Protein AF-A0A6A4IZ83-F1 (afdb_monomer_lite)

Secondary structure (DSSP, 8-state):
-BS-EEEEEESSPEEEEEESS-EEEEEESS-EEEEEESS-EEEEEESS-EEEEEESS-EEEEEESS-EEEEEESS-EEEEEESS-EEEEEESS-EEEEEESS-EEEEEESS-EEEEEESS-EEEEEESS-EEEEEESS-EEEEEESS-EEEEEESS-EEEEEESS----TTTTTTHHHHHHHHHHHHHHHHHHHHHHHHHTT---

Foldseek 3Di:
DDAEEEEDEDADEAEEDEYEEEYEYDEYANEYEEYEYEYEYEEDEYECEYEEYAYEEEYEYDEYECEYEEYEYEYEYEAAEYENEYEEYEYEYEYEHAEYECEYEEYEYEEEYEAHEYENEYEEYAYEYEYEAHEYANEYEEYEYEEEYEHHDYNNYYNYYHYNYDYPYDHPPDPVCVVVVVVVVVCVVVVVVVVVVVVVVPDDD

pLDDT: mean 75.93, std 15.92, range [39.28, 95.0]

Sequence (205 aa):
MVASADGVGATSGINNIRMVASADGVGATSGINNIRMVASADGVGATSGINNIRMVASADGVGATSGINNIRMVASADGVGATSGINNIRMVASADGVGATSGINNIRMVASADGVGATSGINNIRMVASADGVGATSGINNIRMVASADGVGATSGINNIRMVASADGHSAICAILLFISLSTASLLFTLPMLQVALVALHLPE

Radius of gyration: 23.21 Å; chains: 1; bounding box: 95×31×43 Å

Organism: Apolygus lucorum (NCBI:txid248454)

Structure (mmCIF, N/CA/C/O backbone):
data_AF-A0A6A4IZ83-F1
#
_entry.id   AF-A0A6A4IZ83-F1
#
loop_
_atom_site.group_PDB
_atom_site.id
_atom_site.type_symbol
_atom_site.label_atom_id
_atom_site.label_alt_id
_atom_site.label_comp_id
_atom_site.label_asym_id
_atom_site.label_entity_id
_atom_site.label_seq_id
_atom_site.pdbx_PDB_ins_code
_atom_site.Cartn_x
_atom_site.Cartn_y
_atom_site.Cartn_z
_atom_site.occupancy
_atom_site.B_iso_or_equiv
_atom_site.auth_seq_id
_atom_site.auth_comp_id
_atom_site.auth_asym_id
_atom_site.auth_atom_id
_atom_site.pdbx_PDB_model_num
ATOM 1 N N . MET A 1 1 ? -23.088 -15.181 7.672 1.00 47.94 1 MET A N 1
ATOM 2 C CA . MET A 1 1 ? -22.828 -14.875 6.252 1.00 47.94 1 MET A CA 1
ATOM 3 C C . MET A 1 1 ? -23.803 -13.768 5.917 1.00 47.94 1 MET A C 1
ATOM 5 O O . MET A 1 1 ? -24.994 -14.031 5.990 1.00 47.94 1 MET A O 1
ATOM 9 N N . VAL A 1 2 ? -23.333 -12.532 5.758 1.00 54.12 2 VAL A N 1
ATOM 10 C CA . VAL A 1 2 ? -24.224 -11.378 5.555 1.00 54.12 2 VAL A CA 1
ATOM 11 C C . VAL A 1 2 ? -24.356 -11.126 4.051 1.00 54.12 2 VAL A C 1
ATOM 13 O O . VAL A 1 2 ? -23.358 -11.201 3.329 1.00 54.12 2 VAL A O 1
ATOM 16 N N . ALA A 1 3 ? -25.597 -10.941 3.598 1.00 47.56 3 ALA A N 1
ATOM 17 C CA . ALA A 1 3 ? -25.984 -10.824 2.191 1.00 47.56 3 ALA A CA 1
ATOM 18 C C . ALA A 1 3 ? -25.894 -9.392 1.640 1.00 47.56 3 ALA A C 1
ATOM 20 O O . ALA A 1 3 ? -26.108 -9.213 0.453 1.00 47.56 3 ALA A O 1
ATOM 21 N N . SER A 1 4 ? -25.618 -8.409 2.498 1.00 55.78 4 SER A N 1
ATOM 22 C CA . SER A 1 4 ? -25.218 -7.020 2.231 1.00 55.78 4 SER A CA 1
ATOM 23 C C . SER A 1 4 ? -25.194 -6.321 3.599 1.00 55.78 4 SER A C 1
ATOM 25 O O . SER A 1 4 ? -26.019 -6.659 4.457 1.00 55.78 4 SER A O 1
ATOM 27 N N . ALA A 1 5 ? -24.213 -5.459 3.859 1.00 63.22 5 ALA A N 1
ATOM 28 C CA . ALA A 1 5 ? -24.127 -4.716 5.114 1.00 63.22 5 ALA A CA 1
ATOM 29 C C . ALA A 1 5 ? -23.744 -3.262 4.846 1.00 63.22 5 ALA A C 1
ATOM 31 O O . ALA A 1 5 ? -22.648 -3.003 4.350 1.00 63.22 5 ALA A O 1
ATOM 32 N N . ASP A 1 6 ? -24.614 -2.347 5.262 1.00 67.75 6 ASP A N 1
ATOM 33 C CA . ASP A 1 6 ? -24.320 -0.919 5.320 1.00 67.75 6 ASP A CA 1
ATOM 34 C C . ASP A 1 6 ? -23.701 -0.642 6.695 1.00 67.75 6 ASP A C 1
ATOM 36 O O . ASP A 1 6 ? -24.401 -0.538 7.705 1.00 67.75 6 ASP A O 1
ATOM 40 N N . GLY A 1 7 ? -22.373 -0.602 6.757 1.00 68.81 7 GLY A N 1
ATOM 41 C CA . GLY A 1 7 ? -21.624 -0.276 7.967 1.00 68.81 7 GLY A CA 1
ATOM 42 C C . GLY A 1 7 ? -21.446 -1.439 8.948 1.00 68.81 7 GLY A C 1
ATOM 43 O O . GLY A 1 7 ? -22.282 -1.703 9.813 1.00 68.81 7 GLY A O 1
ATOM 44 N N . VAL A 1 8 ? -20.275 -2.079 8.914 1.00 75.50 8 VAL A N 1
ATOM 45 C CA . VAL A 1 8 ? -19.797 -2.976 9.980 1.00 75.50 8 VAL A CA 1
ATOM 46 C C . VAL A 1 8 ? -18.728 -2.249 10.790 1.00 75.50 8 VAL A C 1
ATOM 48 O O . VAL A 1 8 ? -17.562 -2.215 10.405 1.00 75.50 8 VAL A O 1
ATOM 51 N N . GLY A 1 9 ? -19.127 -1.664 11.921 1.00 78.81 9 GLY A N 1
ATOM 52 C CA . GLY A 1 9 ? -18.239 -0.935 12.829 1.00 78.81 9 GLY A CA 1
ATOM 53 C C . GLY A 1 9 ? -18.052 -1.638 14.173 1.00 78.81 9 GLY A C 1
ATOM 54 O O . GLY A 1 9 ? -19.026 -2.095 14.772 1.00 78.81 9 GLY A O 1
ATOM 55 N N . ALA A 1 10 ? -16.822 -1.687 14.687 1.00 80.25 10 ALA A N 1
ATOM 56 C CA . ALA A 1 10 ? -16.557 -2.095 16.068 1.00 80.25 10 ALA A CA 1
ATOM 57 C C . ALA A 1 10 ? -15.487 -1.222 16.736 1.00 80.25 10 ALA A C 1
ATOM 59 O O . ALA A 1 10 ? -14.435 -0.926 16.172 1.00 80.25 10 ALA A O 1
ATOM 60 N N . THR A 1 11 ? -15.723 -0.840 17.988 1.00 77.38 11 THR A N 1
ATOM 61 C CA . THR A 1 11 ? -14.701 -0.204 18.833 1.00 77.38 11 THR A CA 1
ATOM 62 C C . THR A 1 11 ? -13.677 -1.220 19.342 1.00 77.38 11 THR A C 1
ATOM 64 O O . THR A 1 11 ? -12.490 -0.910 19.449 1.00 77.38 11 THR A O 1
ATOM 67 N N . SER A 1 12 ? -14.103 -2.456 19.608 1.00 80.25 12 SER A N 1
ATOM 68 C CA . SER A 1 12 ? -13.220 -3.582 19.920 1.00 80.25 12 SER A CA 1
ATOM 69 C C . SER A 1 12 ? -12.714 -4.282 18.651 1.00 80.25 12 SER A C 1
ATOM 71 O O . SER A 1 12 ? -13.188 -4.032 17.543 1.00 80.25 12 SER A O 1
ATOM 73 N N . GLY A 1 13 ? -11.699 -5.138 18.799 1.00 80.38 13 GLY A N 1
ATOM 74 C CA . GLY A 1 13 ? -11.097 -5.840 17.666 1.00 80.38 13 GLY A CA 1
ATOM 75 C C . GLY A 1 13 ? -12.074 -6.810 16.999 1.00 80.38 13 GLY A C 1
ATOM 76 O O . GLY A 1 13 ? -12.779 -7.564 17.677 1.00 80.38 13 GLY A O 1
ATOM 77 N N . ILE A 1 14 ? -12.085 -6.837 15.665 1.00 85.25 14 ILE A N 1
ATOM 78 C CA . ILE A 1 14 ? -12.919 -7.774 14.907 1.00 85.25 14 ILE A CA 1
ATOM 79 C C . ILE A 1 14 ? -12.091 -8.996 14.523 1.00 85.25 14 ILE A C 1
ATOM 81 O O . ILE A 1 14 ? -11.109 -8.910 13.784 1.00 85.25 14 ILE A O 1
ATOM 85 N N . ASN A 1 15 ? -12.511 -10.171 14.993 1.00 85.81 15 ASN A N 1
ATOM 86 C CA . ASN A 1 15 ? -11.770 -11.399 14.720 1.00 85.81 15 ASN A CA 1
ATOM 87 C C . ASN A 1 15 ? -11.931 -11.869 13.265 1.00 85.81 15 ASN A C 1
ATOM 89 O O . ASN A 1 15 ? -10.947 -12.182 12.595 1.00 85.81 15 ASN A O 1
ATOM 93 N N . ASN A 1 16 ? -13.168 -11.935 12.767 1.00 85.50 16 ASN A N 1
ATOM 94 C CA . ASN A 1 16 ? -13.451 -12.396 11.410 1.00 85.50 16 ASN A CA 1
ATOM 95 C C . ASN A 1 16 ? -14.660 -11.677 10.816 1.00 85.50 16 ASN A C 1
ATOM 97 O O . ASN A 1 16 ? -15.745 -11.715 11.391 1.00 85.50 16 ASN A O 1
ATOM 101 N N . ILE A 1 17 ? -14.489 -11.147 9.610 1.00 83.62 17 ILE A N 1
ATOM 102 C CA . ILE A 1 17 ? -15.566 -10.639 8.762 1.00 83.62 17 ILE A CA 1
ATOM 103 C C . ILE A 1 17 ? -15.632 -11.519 7.521 1.00 83.62 17 ILE A C 1
ATOM 105 O O . ILE A 1 17 ? -14.623 -11.755 6.850 1.00 83.62 17 ILE A O 1
ATOM 109 N N . ARG A 1 18 ? -16.823 -12.049 7.234 1.00 84.38 18 ARG A N 1
ATOM 110 C CA . ARG A 1 18 ? -17.096 -12.829 6.023 1.00 84.38 18 ARG A CA 1
ATOM 111 C C . ARG A 1 18 ? -18.363 -12.317 5.363 1.00 84.38 18 ARG A C 1
ATOM 113 O O . ARG A 1 18 ? -19.457 -12.531 5.893 1.00 84.38 18 ARG A O 1
ATOM 120 N N . MET A 1 19 ? -18.198 -11.701 4.201 1.00 77.75 19 MET A N 1
ATOM 121 C CA . MET A 1 19 ? -19.294 -11.168 3.396 1.00 77.75 19 MET A CA 1
ATOM 122 C C . MET A 1 19 ? -19.214 -11.711 1.976 1.00 77.75 19 MET A C 1
ATOM 124 O O . MET A 1 19 ? -18.130 -11.976 1.449 1.00 77.75 19 MET A O 1
ATOM 128 N N . VAL A 1 20 ? -20.384 -11.959 1.399 1.00 74.31 20 VAL A N 1
ATOM 129 C CA . VAL A 1 20 ? -20.513 -12.570 0.066 1.00 74.31 20 VAL A CA 1
ATOM 130 C C . VAL A 1 20 ? -21.093 -11.580 -0.943 1.00 74.31 20 VAL A C 1
ATOM 132 O O . VAL A 1 20 ? -20.911 -11.770 -2.137 1.00 74.31 20 VAL A O 1
ATOM 135 N N . ALA A 1 21 ? -21.716 -10.507 -0.460 1.00 75.00 21 ALA A N 1
ATOM 136 C CA . ALA A 1 21 ? -22.229 -9.392 -1.243 1.00 75.00 21 ALA A CA 1
ATOM 137 C C . ALA A 1 21 ? -21.524 -8.082 -0.859 1.00 75.00 21 ALA A C 1
ATOM 139 O O . ALA A 1 21 ? -20.567 -8.128 -0.078 1.00 75.00 21 ALA A O 1
ATOM 140 N N . SER A 1 22 ? -21.973 -6.968 -1.445 1.00 76.25 22 SER A N 1
ATOM 141 C CA . SER A 1 22 ? -21.381 -5.647 -1.245 1.00 76.25 22 SER A CA 1
ATOM 142 C C . SER A 1 22 ? -21.420 -5.217 0.218 1.00 76.25 22 SER A C 1
ATOM 144 O O . SER A 1 22 ? -22.329 -5.590 0.974 1.00 76.25 22 SER A O 1
ATOM 146 N N . ALA A 1 23 ? -20.409 -4.450 0.609 1.00 77.94 23 ALA A N 1
ATOM 147 C CA . ALA A 1 23 ? -20.359 -3.814 1.908 1.00 77.94 23 ALA A CA 1
ATOM 148 C C . ALA A 1 23 ? -19.847 -2.388 1.790 1.00 77.94 23 ALA A C 1
ATOM 150 O O . ALA A 1 23 ? -18.755 -2.166 1.260 1.00 77.94 23 ALA A O 1
ATOM 151 N N . ASP A 1 24 ? -20.608 -1.481 2.386 1.00 81.81 24 ASP A N 1
ATOM 152 C CA . ASP A 1 24 ? -20.293 -0.063 2.424 1.00 81.81 24 ASP A CA 1
ATOM 153 C C . ASP A 1 24 ? -19.831 0.251 3.847 1.00 81.81 24 ASP A C 1
ATOM 155 O O . ASP A 1 24 ? -20.622 0.368 4.785 1.00 81.81 24 ASP A O 1
ATOM 159 N N . GLY A 1 25 ? -18.519 0.313 4.034 1.00 77.62 25 GLY A N 1
ATOM 160 C CA . GLY A 1 25 ? -17.874 0.643 5.296 1.00 77.62 25 GLY A CA 1
ATOM 161 C C . GLY A 1 25 ? -17.676 -0.555 6.223 1.00 77.62 25 GLY A C 1
ATOM 162 O O . GLY A 1 25 ? -18.594 -1.049 6.878 1.00 77.62 25 GLY A O 1
ATOM 163 N N . VAL A 1 26 ? -16.422 -0.971 6.381 1.00 83.19 26 VAL A N 1
ATOM 164 C CA . VAL A 1 26 ? -15.975 -1.922 7.403 1.00 83.19 26 VAL A CA 1
ATOM 165 C C . VAL A 1 26 ? -14.879 -1.271 8.235 1.00 83.19 26 VAL A C 1
ATOM 167 O O . VAL A 1 26 ? -13.783 -1.034 7.735 1.00 83.19 26 VAL A O 1
ATOM 170 N N . GLY A 1 27 ? -15.150 -1.002 9.511 1.00 82.44 27 GLY A N 1
ATOM 171 C CA . GLY A 1 27 ? -14.266 -0.228 10.380 1.00 82.44 27 GLY A CA 1
ATOM 172 C C . GLY A 1 27 ? -14.012 -0.881 11.735 1.00 82.44 27 GLY A C 1
ATOM 173 O O . GLY A 1 27 ? -14.950 -1.335 12.391 1.00 82.44 27 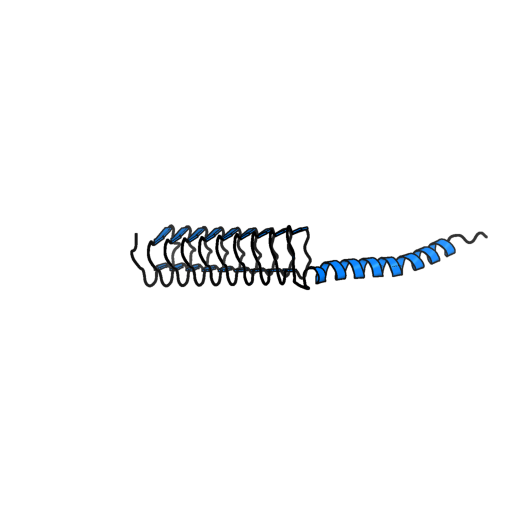GLY A O 1
ATOM 174 N N . ALA A 1 28 ? -12.762 -0.871 12.210 1.00 85.19 28 ALA A N 1
ATOM 175 C CA . ALA A 1 28 ? -12.474 -1.180 13.613 1.00 85.19 28 ALA A CA 1
ATOM 176 C C . ALA A 1 28 ? -11.382 -0.308 14.239 1.00 85.19 28 ALA A C 1
ATOM 178 O O . ALA A 1 28 ? -10.331 -0.074 13.642 1.00 85.19 28 ALA A O 1
ATOM 179 N N . THR A 1 29 ? -11.569 0.096 15.496 1.00 86.62 29 THR A N 1
ATOM 180 C CA . THR A 1 29 ? -10.525 0.828 16.235 1.00 86.62 29 THR A CA 1
ATOM 181 C C . THR A 1 29 ? -9.403 -0.115 16.684 1.00 86.62 29 THR A C 1
ATOM 183 O O . THR A 1 29 ? -8.249 0.087 16.315 1.00 86.62 29 THR A O 1
ATOM 186 N N . SER A 1 30 ? -9.725 -1.197 17.405 1.00 84.81 30 SER A N 1
ATOM 187 C CA . SER A 1 30 ? -8.740 -2.160 17.949 1.00 84.81 30 SER A CA 1
ATOM 188 C C . SER A 1 30 ? -8.191 -3.184 16.936 1.00 84.81 30 SER A C 1
ATOM 190 O O . SER A 1 30 ? -7.581 -4.180 17.317 1.00 84.81 30 SER A O 1
ATOM 192 N N . GLY A 1 31 ? -8.370 -2.933 15.638 1.00 85.56 31 GLY A N 1
ATOM 193 C CA . GLY A 1 31 ? -7.812 -3.755 14.565 1.00 85.56 31 GLY A CA 1
ATOM 194 C C . GLY A 1 31 ? -8.737 -4.866 14.069 1.00 85.56 31 GLY A C 1
ATOM 195 O O . GLY A 1 31 ? -9.757 -5.198 14.680 1.00 85.56 31 GLY A O 1
ATOM 196 N N . ILE A 1 32 ? -8.375 -5.438 12.920 1.00 89.44 32 ILE A N 1
ATOM 197 C CA . ILE A 1 32 ? -9.133 -6.515 12.273 1.00 89.44 32 ILE A CA 1
ATOM 198 C C . ILE A 1 32 ? -8.199 -7.678 11.953 1.00 89.44 32 ILE A C 1
ATOM 200 O O . ILE A 1 32 ? -7.209 -7.523 11.238 1.00 89.44 32 ILE A O 1
ATOM 204 N N . ASN A 1 33 ? -8.523 -8.874 12.445 1.00 89.50 33 ASN A N 1
ATOM 205 C CA . ASN A 1 33 ? -7.708 -10.056 12.176 1.00 89.50 33 ASN A CA 1
ATOM 206 C C . ASN A 1 33 ? -7.923 -10.578 10.752 1.00 89.50 33 ASN A C 1
ATOM 208 O O . ASN A 1 33 ? -6.959 -10.753 10.010 1.00 89.50 33 ASN A O 1
ATOM 212 N N . ASN A 1 34 ? -9.167 -10.827 10.339 1.00 89.31 34 ASN A N 1
ATOM 213 C CA . ASN A 1 34 ? -9.431 -11.360 9.003 1.00 89.31 34 ASN A CA 1
ATOM 214 C C . ASN A 1 34 ? -10.657 -10.728 8.355 1.00 89.31 34 ASN A C 1
ATOM 216 O O . ASN A 1 34 ? -11.756 -10.771 8.909 1.00 89.31 34 ASN A O 1
ATOM 220 N N . ILE A 1 35 ? -10.477 -10.273 7.119 1.00 87.44 35 ILE A N 1
ATOM 221 C CA . ILE A 1 35 ? -11.551 -9.857 6.221 1.00 87.44 35 ILE A CA 1
ATOM 222 C C . ILE A 1 35 ? -11.543 -10.781 5.016 1.00 87.44 35 ILE A C 1
ATOM 224 O O . ILE A 1 35 ? -10.524 -10.949 4.341 1.00 87.44 35 ILE A O 1
ATOM 228 N N . ARG A 1 36 ? -12.692 -11.397 4.747 1.00 87.69 36 ARG A N 1
ATOM 229 C CA . ARG A 1 36 ? -12.928 -12.153 3.523 1.00 87.69 36 ARG A CA 1
ATOM 230 C C . ARG A 1 36 ? -14.174 -11.618 2.838 1.00 87.69 36 ARG A C 1
ATOM 232 O O . ARG A 1 36 ? -15.272 -11.775 3.374 1.00 87.69 36 ARG A O 1
ATOM 239 N N . MET A 1 37 ? -13.989 -11.056 1.652 1.00 82.56 37 MET A N 1
ATOM 240 C CA . MET A 1 37 ? -15.076 -10.575 0.808 1.00 82.56 37 MET A CA 1
ATOM 241 C C . MET A 1 37 ? -15.040 -11.230 -0.565 1.00 82.56 37 MET A C 1
ATOM 243 O O . MET A 1 37 ? -13.970 -11.452 -1.138 1.00 82.56 37 MET A O 1
ATOM 247 N N . VAL A 1 38 ? -16.221 -11.593 -1.059 1.00 80.94 38 VAL A N 1
ATOM 248 C CA . VAL A 1 38 ? -16.386 -12.149 -2.408 1.00 80.94 38 VAL A CA 1
ATOM 249 C C . VAL A 1 38 ? -16.827 -11.072 -3.399 1.00 80.94 38 VAL A C 1
ATOM 251 O O . VAL A 1 38 ? -16.320 -11.068 -4.514 1.00 80.94 38 VAL A O 1
ATOM 254 N N . ALA A 1 39 ? -17.705 -10.156 -2.987 1.00 78.75 39 ALA A N 1
ATOM 255 C CA . ALA A 1 39 ? -18.154 -9.013 -3.784 1.00 78.75 39 ALA A CA 1
ATOM 256 C C . ALA A 1 39 ? -17.409 -7.719 -3.399 1.00 78.75 39 ALA A C 1
ATOM 258 O O . ALA A 1 39 ? -16.378 -7.799 -2.725 1.00 78.75 39 ALA A O 1
ATOM 259 N N . SER A 1 40 ? -17.890 -6.576 -3.902 1.00 80.06 40 SER A N 1
ATOM 260 C CA . SER A 1 40 ? -17.248 -5.268 -3.765 1.00 80.06 40 SER A CA 1
ATOM 261 C C . SER A 1 40 ? -17.229 -4.755 -2.325 1.00 80.06 40 SER A C 1
ATOM 263 O O . SER A 1 40 ? -18.117 -5.076 -1.532 1.00 80.06 40 SER A O 1
ATOM 265 N N . ALA A 1 41 ? -16.220 -3.955 -2.000 1.00 80.88 41 ALA A N 1
ATOM 266 C CA . ALA A 1 41 ? -16.123 -3.248 -0.732 1.00 80.88 41 ALA A CA 1
ATOM 267 C C . ALA A 1 41 ? -15.828 -1.772 -0.971 1.00 80.88 41 ALA A C 1
ATOM 269 O O . ALA A 1 41 ? -14.792 -1.474 -1.566 1.00 80.88 41 ALA A O 1
ATOM 270 N N . ASP A 1 42 ? -16.657 -0.898 -0.414 1.00 85.81 42 ASP A N 1
ATOM 271 C CA . ASP A 1 42 ? -16.367 0.532 -0.329 1.00 85.81 42 ASP A CA 1
ATOM 272 C C . ASP A 1 42 ? -15.943 0.853 1.101 1.00 85.81 42 ASP A C 1
ATOM 274 O O . ASP A 1 42 ? -16.750 0.891 2.027 1.00 85.81 42 ASP A O 1
ATOM 278 N N . GLY A 1 43 ? -14.648 1.059 1.306 1.00 81.75 43 GLY A N 1
ATOM 279 C CA . GLY A 1 43 ? -14.075 1.475 2.577 1.00 81.75 43 GLY A CA 1
ATOM 280 C C . GLY A 1 43 ? -13.868 0.327 3.564 1.00 81.75 43 GLY A C 1
ATOM 281 O O . GLY A 1 43 ? -14.773 -0.108 4.276 1.00 81.75 43 GLY A O 1
ATOM 282 N N . VAL A 1 44 ? -12.618 -0.103 3.704 1.00 85.75 44 VAL A N 1
ATOM 283 C CA . VAL A 1 44 ? -12.160 -1.021 4.750 1.00 85.75 44 VAL A CA 1
ATOM 284 C C . VAL A 1 44 ? -11.059 -0.343 5.560 1.00 85.75 44 VAL A C 1
ATOM 286 O O . VAL A 1 44 ? -9.978 -0.083 5.041 1.00 85.75 44 VAL A O 1
ATOM 289 N N . GLY A 1 45 ? -11.308 -0.079 6.841 1.00 84.94 45 GLY A N 1
ATOM 290 C CA . GLY A 1 45 ? -10.428 0.719 7.692 1.00 84.94 45 GLY A CA 1
ATOM 291 C C . GLY A 1 45 ? -10.142 0.094 9.055 1.00 84.94 45 GLY A C 1
ATOM 292 O O . GLY A 1 45 ? -11.041 -0.432 9.713 1.00 84.94 45 GLY A O 1
ATOM 293 N N . ALA A 1 46 ? -8.904 0.211 9.541 1.00 88.69 46 ALA A N 1
ATOM 294 C CA . ALA A 1 46 ? -8.625 -0.025 10.957 1.00 88.69 46 ALA A CA 1
ATOM 295 C C . ALA A 1 46 ? -7.532 0.875 11.541 1.00 88.69 46 ALA A C 1
ATOM 297 O O . ALA A 1 46 ? -6.510 1.130 10.906 1.00 88.69 46 ALA A O 1
ATOM 298 N N . THR A 1 47 ? -7.692 1.292 12.798 1.00 89.75 47 THR A N 1
ATOM 299 C CA . THR A 1 47 ? -6.658 2.083 13.485 1.00 89.75 47 THR A CA 1
ATOM 300 C C . THR A 1 47 ? -5.483 1.197 13.902 1.00 89.75 47 THR A C 1
ATOM 302 O O . THR A 1 47 ? -4.381 1.371 13.390 1.00 89.75 47 THR A O 1
ATOM 305 N N . SER A 1 48 ? -5.698 0.181 14.747 1.00 88.69 48 SER A N 1
ATOM 306 C CA . SER A 1 48 ? -4.616 -0.706 15.230 1.00 88.69 48 SER A CA 1
ATOM 307 C C . SER A 1 48 ? -4.125 -1.755 14.220 1.00 88.69 48 SER A C 1
ATOM 309 O O . SER A 1 48 ? -3.357 -2.643 14.583 1.00 88.69 48 SER A O 1
ATOM 311 N N . GLY A 1 49 ? -4.509 -1.645 12.948 1.00 88.75 49 GLY A N 1
ATOM 312 C CA . GLY A 1 49 ? -3.971 -2.476 11.874 1.00 88.75 49 GLY A CA 1
ATOM 313 C C . GLY A 1 49 ? -4.902 -3.587 11.400 1.00 88.75 49 GLY A C 1
ATOM 314 O O . GLY A 1 49 ? -5.917 -3.912 12.027 1.00 88.75 49 GLY A O 1
ATOM 315 N N . ILE A 1 50 ? -4.544 -4.170 10.257 1.00 92.31 50 ILE A N 1
ATOM 316 C CA . ILE A 1 50 ? -5.281 -5.278 9.645 1.00 92.31 50 ILE A CA 1
ATOM 317 C C . ILE A 1 50 ? -4.327 -6.438 9.376 1.00 92.31 50 ILE A C 1
ATOM 319 O O . ILE A 1 50 ? -3.303 -6.286 8.708 1.00 92.31 50 ILE A O 1
ATOM 323 N N . ASN A 1 51 ? -4.662 -7.626 9.878 1.00 92.06 51 ASN A N 1
ATOM 324 C CA . ASN A 1 51 ? -3.778 -8.780 9.749 1.00 92.06 51 ASN A CA 1
ATOM 325 C C . ASN A 1 51 ? -3.905 -9.419 8.352 1.00 92.06 51 ASN A C 1
ATOM 327 O O . ASN A 1 51 ? -2.911 -9.603 7.649 1.00 92.06 51 ASN A O 1
ATOM 331 N N . ASN A 1 52 ? -5.131 -9.715 7.907 1.00 92.00 52 ASN A N 1
ATOM 332 C CA . ASN A 1 52 ? -5.370 -10.300 6.588 1.00 92.00 52 ASN A CA 1
ATOM 333 C C . ASN A 1 52 ? -6.610 -9.730 5.901 1.00 92.00 52 ASN A C 1
ATOM 335 O O . ASN A 1 52 ? -7.715 -9.772 6.446 1.00 92.00 52 ASN A O 1
ATOM 339 N N . ILE A 1 53 ? -6.435 -9.331 4.643 1.00 90.00 53 ILE A N 1
ATOM 340 C CA . ILE A 1 53 ? -7.512 -8.966 3.726 1.00 90.00 53 ILE A CA 1
ATOM 341 C C . ILE A 1 53 ? -7.464 -9.909 2.536 1.00 90.00 53 ILE A C 1
ATOM 343 O O . ILE A 1 53 ? -6.434 -10.060 1.872 1.00 90.00 53 ILE A O 1
ATOM 347 N N . ARG A 1 54 ? -8.595 -10.554 2.262 1.00 90.12 54 ARG A N 1
ATOM 348 C CA . ARG A 1 54 ? -8.791 -11.341 1.052 1.00 90.12 54 ARG A CA 1
ATOM 349 C C . ARG A 1 54 ? -10.058 -10.886 0.351 1.00 90.12 54 ARG A C 1
ATOM 351 O O . ARG A 1 54 ? -11.150 -11.136 0.860 1.00 90.12 54 ARG A O 1
ATOM 358 N N . MET A 1 55 ? -9.890 -10.308 -0.829 1.00 86.19 55 MET A N 1
ATOM 359 C CA . MET A 1 55 ? -10.994 -9.874 -1.673 1.00 86.19 55 MET A CA 1
ATOM 360 C C . MET A 1 55 ? -10.935 -10.554 -3.035 1.00 86.19 55 MET A C 1
ATOM 362 O O . MET A 1 55 ? -9.852 -10.790 -3.580 1.00 86.19 55 MET A O 1
ATOM 366 N N . VAL A 1 56 ? -12.101 -10.947 -3.540 1.00 84.62 56 VAL A N 1
ATOM 367 C CA . VAL A 1 56 ? -12.227 -11.546 -4.873 1.00 84.62 56 VAL A CA 1
ATOM 368 C C . VAL A 1 56 ? -12.638 -10.493 -5.901 1.00 84.62 56 VAL A C 1
ATOM 370 O O . VAL A 1 56 ? -12.016 -10.449 -6.957 1.00 84.62 56 VAL A O 1
ATOM 373 N N . ALA A 1 57 ? -13.620 -9.648 -5.585 1.00 83.62 57 ALA A N 1
ATOM 374 C CA . ALA A 1 57 ? -14.033 -8.519 -6.418 1.00 83.62 57 ALA A CA 1
ATOM 375 C C . ALA A 1 57 ? -13.298 -7.216 -6.035 1.00 83.62 57 ALA A C 1
ATOM 377 O O . ALA A 1 57 ? -12.228 -7.283 -5.423 1.00 83.62 57 ALA A O 1
ATOM 378 N N . SER A 1 58 ? -13.839 -6.076 -6.478 1.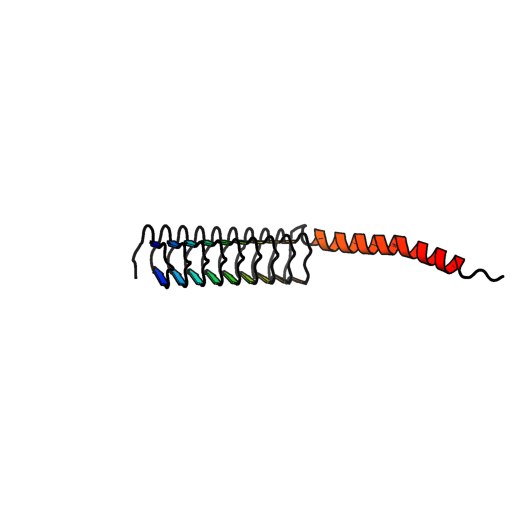00 82.44 58 SER A N 1
ATOM 379 C CA . SER A 1 58 ? -13.242 -4.748 -6.347 1.00 82.44 58 SER A CA 1
ATOM 380 C C . SER A 1 58 ? -13.208 -4.241 -4.906 1.00 82.44 58 SER A C 1
ATOM 382 O O . SER A 1 58 ? -14.108 -4.534 -4.119 1.00 82.44 58 SER A O 1
ATOM 384 N N . ALA A 1 59 ? -12.182 -3.463 -4.578 1.00 83.25 59 ALA A N 1
ATOM 385 C CA . ALA A 1 59 ? -12.112 -2.698 -3.340 1.00 83.25 59 ALA A CA 1
ATOM 386 C C . ALA A 1 59 ? -11.844 -1.232 -3.662 1.00 83.25 59 ALA A C 1
ATOM 388 O O . ALA A 1 59 ? -10.821 -0.966 -4.292 1.00 83.25 59 ALA A O 1
ATOM 389 N N . ASP A 1 60 ? -12.671 -0.332 -3.145 1.00 88.50 60 ASP A N 1
ATOM 390 C CA . ASP A 1 60 ? -12.384 1.100 -3.131 1.00 88.50 60 ASP A CA 1
ATOM 391 C C . ASP A 1 60 ? -12.063 1.505 -1.693 1.00 88.50 60 ASP A C 1
ATOM 393 O O . ASP A 1 60 ? -12.900 1.459 -0.792 1.00 88.50 60 ASP A O 1
ATOM 397 N N . GLY A 1 61 ? -10.808 1.860 -1.441 1.00 84.31 61 GLY A N 1
ATOM 398 C CA . GLY A 1 61 ? -10.323 2.310 -0.145 1.00 84.31 61 GLY A CA 1
ATOM 399 C C . GLY A 1 61 ? -10.088 1.176 0.854 1.00 84.31 61 GLY A C 1
ATOM 400 O O . GLY A 1 61 ? -10.984 0.723 1.567 1.00 84.31 61 GLY A O 1
ATOM 401 N N . VAL A 1 62 ? -8.828 0.780 1.009 1.00 88.44 62 VAL A N 1
ATOM 402 C CA . VAL A 1 62 ? -8.358 -0.119 2.067 1.00 88.44 62 VAL A CA 1
ATOM 403 C C . VAL A 1 62 ? -7.251 0.571 2.855 1.00 88.44 62 VAL A C 1
ATOM 405 O O . VAL A 1 62 ? -6.167 0.811 2.330 1.00 88.44 62 VAL A O 1
ATOM 408 N N . GLY A 1 63 ? -7.495 0.865 4.131 1.00 87.75 63 GLY A N 1
ATOM 409 C CA . GLY A 1 63 ? -6.615 1.694 4.950 1.00 87.75 63 GLY A CA 1
ATOM 410 C C . GLY A 1 63 ? -6.315 1.117 6.330 1.00 87.75 63 GLY A C 1
ATOM 411 O O . GLY A 1 63 ? -7.201 0.591 7.006 1.00 87.75 63 GLY A O 1
ATOM 412 N N . ALA A 1 64 ? -5.080 1.280 6.809 1.00 91.19 64 ALA A N 1
ATOM 413 C CA . ALA A 1 64 ? -4.797 1.101 8.232 1.00 91.19 64 ALA A CA 1
ATOM 414 C C . ALA A 1 64 ? -3.717 2.034 8.786 1.00 91.19 64 ALA A C 1
ATOM 416 O O . ALA A 1 64 ? -2.702 2.288 8.138 1.00 91.19 64 ALA A O 1
ATOM 417 N N . THR A 1 65 ? -3.875 2.482 10.033 1.00 91.75 65 THR A N 1
ATOM 418 C CA . THR A 1 65 ? -2.849 3.313 10.683 1.00 91.75 65 THR A CA 1
ATOM 419 C C . THR A 1 65 ? -1.648 2.463 11.104 1.00 91.75 65 THR A C 1
ATOM 421 O O . THR A 1 65 ? -0.556 2.650 10.575 1.00 91.75 65 THR A O 1
ATOM 424 N N . SER A 1 66 ? -1.827 1.464 11.975 1.00 90.56 66 SER A N 1
ATOM 425 C CA . SER A 1 66 ? -0.715 0.628 12.474 1.00 90.56 66 SER A CA 1
ATOM 426 C C . SER A 1 66 ? -0.219 -0.448 11.499 1.00 90.56 66 SER A C 1
ATOM 428 O O . SER A 1 66 ? 0.581 -1.298 11.882 1.00 90.56 66 SER A O 1
ATOM 430 N N . GLY A 1 67 ? -0.632 -0.396 10.233 1.00 90.31 67 GLY A N 1
ATOM 431 C CA . GLY A 1 67 ? -0.094 -1.252 9.181 1.00 90.31 67 GLY A CA 1
ATOM 432 C C . GLY A 1 67 ? -1.026 -2.371 8.732 1.00 90.31 67 GLY A C 1
ATOM 433 O O . GLY A 1 67 ? -2.047 -2.673 9.360 1.00 90.31 67 GLY A O 1
ATOM 434 N N . ILE A 1 68 ? -0.657 -2.989 7.611 1.00 94.62 68 ILE A N 1
ATOM 435 C CA . ILE A 1 68 ? -1.374 -4.132 7.043 1.00 94.62 68 ILE A CA 1
ATOM 436 C C . ILE A 1 68 ? -0.399 -5.286 6.814 1.00 94.62 68 ILE A C 1
ATOM 438 O O . ILE A 1 68 ? 0.612 -5.137 6.125 1.00 94.62 68 ILE A O 1
ATOM 442 N N . ASN A 1 69 ? -0.701 -6.465 7.359 1.00 93.75 69 ASN A N 1
ATOM 443 C CA . ASN A 1 69 ? 0.189 -7.615 7.205 1.00 93.75 69 ASN A CA 1
ATOM 444 C C . ASN A 1 69 ? 0.057 -8.268 5.825 1.00 93.75 69 ASN A C 1
ATOM 446 O O . ASN A 1 69 ? 1.055 -8.446 5.126 1.00 93.75 69 ASN A O 1
ATOM 450 N N . ASN A 1 70 ? -1.158 -8.626 5.408 1.00 93.38 70 ASN A N 1
ATOM 451 C CA . ASN A 1 70 ? -1.365 -9.281 4.120 1.00 93.38 70 ASN A CA 1
ATOM 452 C C . ASN A 1 70 ? -2.601 -8.760 3.397 1.00 93.38 70 ASN A C 1
ATOM 454 O O . ASN A 1 70 ? -3.713 -8.814 3.923 1.00 93.38 70 ASN A O 1
ATOM 458 N N . ILE A 1 71 ? -2.406 -8.387 2.137 1.00 91.75 71 ILE A N 1
ATOM 459 C CA . ILE A 1 71 ? -3.473 -8.055 1.199 1.00 91.75 71 ILE A CA 1
ATOM 460 C C . ILE A 1 71 ? -3.401 -9.030 0.038 1.00 91.75 71 ILE A C 1
ATOM 462 O O . ILE A 1 71 ? -2.358 -9.203 -0.604 1.00 91.75 71 ILE A O 1
ATOM 466 N N . ARG A 1 72 ? -4.526 -9.688 -0.230 1.00 91.62 72 ARG A N 1
ATOM 467 C CA . ARG A 1 72 ? -4.704 -10.512 -1.416 1.00 91.62 72 ARG A CA 1
ATOM 468 C C . ARG A 1 72 ? -5.967 -10.091 -2.142 1.00 91.62 72 ARG A C 1
ATOM 470 O O . ARG A 1 72 ? -7.062 -10.362 -1.652 1.00 91.62 72 ARG A O 1
ATOM 477 N N . MET A 1 73 ? -5.789 -9.527 -3.326 1.00 87.38 73 MET A N 1
ATOM 478 C CA . MET A 1 73 ? -6.882 -9.146 -4.211 1.00 87.38 73 MET A CA 1
ATOM 479 C C . MET A 1 73 ? -6.793 -9.892 -5.536 1.00 87.38 73 MET A C 1
ATOM 481 O O . MET A 1 73 ? -5.699 -10.175 -6.037 1.00 87.38 73 MET A O 1
ATOM 485 N N . VAL A 1 74 ? -7.951 -10.295 -6.052 1.00 85.94 74 VAL A N 1
ATOM 486 C CA . VAL A 1 74 ? -8.055 -10.959 -7.355 1.00 85.94 74 VAL A CA 1
ATOM 487 C C . VAL A 1 74 ? -8.468 -9.958 -8.431 1.00 85.94 74 VAL A C 1
ATOM 489 O O . VAL A 1 74 ? -7.818 -9.932 -9.471 1.00 85.94 74 VAL A O 1
ATOM 492 N N . ALA A 1 75 ? -9.485 -9.135 -8.174 1.00 85.38 75 ALA A N 1
ATOM 493 C CA . ALA A 1 75 ? -9.902 -8.051 -9.059 1.00 85.38 75 ALA A CA 1
ATOM 494 C C . ALA A 1 75 ? -9.190 -6.724 -8.720 1.00 85.38 75 ALA A C 1
ATOM 496 O O . ALA A 1 75 ? -8.069 -6.751 -8.206 1.00 85.38 75 ALA A O 1
ATOM 497 N N . SER A 1 76 ? -9.816 -5.602 -9.087 1.00 83.69 76 SER A N 1
ATOM 498 C CA . SER A 1 76 ? -9.272 -4.253 -8.965 1.00 83.69 76 SER A CA 1
ATOM 499 C C . SER A 1 76 ? -9.201 -3.764 -7.520 1.00 83.69 76 SER A C 1
ATOM 501 O O . SER A 1 76 ? -10.047 -4.103 -6.693 1.00 83.69 76 SER A O 1
ATOM 503 N N . ALA A 1 77 ? -8.201 -2.939 -7.240 1.00 84.31 77 ALA A N 1
ATOM 504 C CA . ALA A 1 77 ? -8.117 -2.140 -6.028 1.00 84.31 77 ALA A CA 1
ATOM 505 C C . ALA A 1 77 ? -7.957 -0.674 -6.420 1.00 84.31 77 ALA A C 1
ATOM 507 O O . ALA A 1 77 ? -7.060 -0.382 -7.209 1.00 84.31 77 ALA A O 1
ATOM 508 N N . ASP A 1 78 ? -8.764 0.208 -5.852 1.00 89.62 78 ASP A N 1
ATOM 509 C CA . ASP A 1 78 ? -8.504 1.643 -5.834 1.00 89.62 78 ASP A CA 1
ATOM 510 C C . ASP A 1 78 ? -8.165 2.050 -4.395 1.00 89.62 78 ASP A C 1
ATOM 512 O O . ASP A 1 78 ? -8.925 1.791 -3.461 1.00 89.62 78 ASP A O 1
ATOM 516 N N . GLY A 1 79 ? -6.980 2.610 -4.182 1.00 85.50 79 GLY A N 1
ATOM 517 C CA . GLY A 1 79 ? -6.550 3.138 -2.894 1.00 85.50 79 GLY A CA 1
ATOM 518 C C . GLY A 1 79 ? -6.290 2.065 -1.833 1.00 85.50 79 GLY A C 1
ATOM 519 O O . GLY A 1 79 ? -7.152 1.707 -1.031 1.00 85.50 79 GLY A O 1
ATOM 520 N N . VAL A 1 80 ? -5.043 1.614 -1.728 1.00 89.69 80 VAL A N 1
ATOM 521 C CA . VAL A 1 80 ? -4.558 0.745 -0.649 1.00 89.69 80 VAL A CA 1
ATOM 522 C C . VAL A 1 80 ? -3.453 1.458 0.124 1.00 89.69 80 VAL A C 1
ATOM 524 O O . VAL A 1 80 ? -2.365 1.678 -0.401 1.00 89.69 80 VAL A O 1
ATOM 527 N N . GLY A 1 81 ? -3.700 1.786 1.392 1.00 88.31 81 GLY A N 1
ATOM 528 C CA . GLY A 1 81 ? -2.826 2.649 2.184 1.00 88.31 81 GLY A CA 1
ATOM 529 C C . GLY A 1 81 ? -2.507 2.124 3.582 1.00 88.31 81 GLY A C 1
ATOM 530 O O . GLY A 1 81 ? -3.377 1.599 4.280 1.00 88.31 81 GLY A O 1
ATOM 531 N N . ALA A 1 82 ? -1.273 2.334 4.050 1.00 92.44 82 ALA A N 1
ATOM 532 C CA . ALA A 1 82 ? -0.978 2.209 5.478 1.00 92.44 82 ALA A CA 1
ATOM 533 C C . ALA A 1 82 ? 0.093 3.171 6.006 1.00 92.44 82 ALA A C 1
ATOM 535 O O . ALA A 1 82 ? 1.108 3.417 5.357 1.00 92.44 82 ALA A O 1
ATOM 536 N N . THR A 1 83 ? -0.065 3.655 7.241 1.00 92.44 83 THR A N 1
ATOM 537 C CA . THR A 1 83 ? 0.944 4.536 7.859 1.00 92.44 83 THR A CA 1
ATOM 538 C C . THR A 1 83 ? 2.166 3.741 8.335 1.00 92.44 83 THR A C 1
ATOM 540 O O . THR A 1 83 ? 3.288 3.992 7.893 1.00 92.44 83 THR A O 1
ATOM 543 N N . SER A 1 84 ? 1.989 2.725 9.183 1.00 90.81 84 SER A N 1
ATOM 544 C CA . SER A 1 84 ? 3.113 1.928 9.715 1.00 90.81 84 SER A CA 1
ATOM 545 C C . SER A 1 84 ? 3.627 0.833 8.771 1.00 90.81 84 SER A C 1
ATOM 547 O O . SER A 1 84 ? 4.448 0.017 9.176 1.00 90.81 84 SER A O 1
ATOM 549 N N . GLY A 1 85 ? 3.210 0.840 7.505 1.00 90.50 85 GLY A N 1
ATOM 550 C CA . GLY A 1 85 ? 3.765 -0.039 6.479 1.00 90.50 85 GLY A CA 1
ATOM 551 C C . GLY A 1 85 ? 2.850 -1.184 6.061 1.00 90.50 85 GLY A C 1
ATOM 552 O O . GLY A 1 85 ? 1.828 -1.474 6.692 1.00 90.50 85 GLY A O 1
ATOM 553 N N . ILE A 1 86 ? 3.234 -1.837 4.966 1.00 95.00 86 ILE A N 1
ATOM 554 C CA . ILE A 1 86 ? 2.538 -3.013 4.439 1.00 95.00 86 ILE A CA 1
ATOM 555 C C . ILE A 1 86 ? 3.534 -4.156 4.252 1.00 95.00 86 ILE A C 1
ATOM 557 O O . ILE A 1 86 ? 4.546 -4.016 3.564 1.00 95.00 86 ILE A O 1
ATOM 561 N N . ASN A 1 87 ? 3.248 -5.321 4.837 1.00 94.50 87 ASN A N 1
ATOM 562 C CA . ASN A 1 87 ? 4.160 -6.458 4.734 1.00 94.50 87 ASN A CA 1
ATOM 563 C C . ASN A 1 87 ? 4.059 -7.159 3.373 1.00 94.50 87 ASN A C 1
ATOM 565 O O . ASN A 1 87 ? 5.069 -7.355 2.694 1.00 94.50 87 ASN A O 1
ATOM 569 N N . ASN A 1 88 ? 2.857 -7.546 2.949 1.00 93.56 88 ASN A N 1
ATOM 570 C CA . ASN A 1 88 ? 2.679 -8.250 1.684 1.00 93.56 88 ASN A CA 1
ATOM 571 C C . ASN A 1 88 ? 1.443 -7.781 0.931 1.00 93.56 88 ASN A C 1
ATOM 573 O O . ASN A 1 88 ? 0.325 -7.832 1.445 1.00 93.56 88 ASN A O 1
ATOM 577 N N . ILE A 1 89 ? 1.649 -7.468 -0.342 1.00 91.75 89 ILE A N 1
ATOM 578 C CA . ILE A 1 89 ? 0.592 -7.179 -1.301 1.00 91.75 89 ILE A CA 1
ATOM 579 C C . ILE A 1 89 ? 0.695 -8.188 -2.435 1.00 91.75 89 ILE A C 1
ATOM 581 O O . ILE A 1 89 ? 1.744 -8.352 -3.066 1.00 91.75 89 ILE A O 1
ATOM 585 N N . ARG A 1 90 ? -0.404 -8.896 -2.689 1.00 91.88 90 ARG A N 1
ATOM 586 C CA . ARG A 1 90 ? -0.558 -9.739 -3.870 1.00 91.88 90 ARG A CA 1
ATOM 587 C C . ARG A 1 90 ? -1.830 -9.347 -4.600 1.00 91.88 90 ARG A C 1
ATOM 589 O O . ARG A 1 90 ? -2.919 -9.592 -4.083 1.00 91.88 90 ARG A O 1
ATOM 596 N N . MET A 1 91 ? -1.673 -8.852 -5.819 1.00 87.62 91 MET A N 1
ATOM 597 C CA . MET A 1 91 ? -2.788 -8.521 -6.700 1.00 87.62 91 MET A CA 1
ATOM 598 C C . MET A 1 91 ? -2.654 -9.233 -8.037 1.00 87.62 91 MET A C 1
ATOM 600 O O . MET A 1 91 ? -1.545 -9.463 -8.530 1.00 87.62 91 MET A O 1
ATOM 604 N N . VAL A 1 92 ? -3.793 -9.678 -8.561 1.00 85.75 92 VAL A N 1
ATOM 605 C CA . VAL A 1 92 ? -3.862 -10.392 -9.839 1.00 85.75 92 VAL A CA 1
ATOM 606 C C . VAL A 1 92 ? -4.279 -9.446 -10.962 1.00 85.75 92 VAL A C 1
ATOM 608 O O . VAL A 1 92 ? -3.620 -9.455 -11.997 1.00 85.75 92 VAL A O 1
ATOM 611 N N . ALA A 1 93 ? -5.314 -8.632 -10.755 1.00 84.94 93 ALA A N 1
ATOM 612 C CA . ALA A 1 93 ? -5.754 -7.622 -11.714 1.00 84.94 93 ALA A CA 1
ATOM 613 C C . ALA A 1 93 ? -5.075 -6.260 -11.462 1.00 84.94 93 ALA A C 1
ATOM 615 O O . ALA A 1 93 ? -3.897 -6.229 -11.099 1.00 84.94 93 ALA A O 1
ATOM 616 N N . SER A 1 94 ? -5.794 -5.168 -11.731 1.00 83.44 94 SER A N 1
ATOM 617 C CA . SER A 1 94 ? -5.302 -3.798 -11.643 1.00 83.44 94 SER A CA 1
ATOM 618 C C . SER A 1 94 ? -5.241 -3.283 -10.210 1.00 83.44 94 SER A C 1
ATOM 620 O O . SER A 1 94 ? -6.017 -3.695 -9.344 1.00 83.44 94 SER A O 1
ATOM 622 N N . ALA A 1 95 ? -4.337 -2.343 -9.982 1.00 83.88 95 ALA A N 1
ATOM 623 C CA . ALA A 1 95 ? -4.326 -1.532 -8.784 1.00 83.88 95 ALA A CA 1
ATOM 624 C C . ALA A 1 95 ? -4.050 -0.085 -9.135 1.00 83.88 95 ALA A C 1
ATOM 626 O O . ALA A 1 95 ? -3.116 0.172 -9.891 1.00 83.88 95 ALA A O 1
ATOM 627 N N . ASP A 1 96 ? -4.836 0.803 -8.552 1.00 88.62 96 ASP A N 1
ATOM 628 C CA . ASP A 1 96 ? -4.613 2.237 -8.558 1.00 88.62 96 ASP A CA 1
ATOM 629 C C . ASP A 1 96 ? -4.308 2.677 -7.121 1.00 88.62 96 ASP A C 1
ATOM 631 O O . ASP A 1 96 ? -5.014 2.305 -6.180 1.00 88.62 96 ASP A O 1
ATOM 635 N N . GLY A 1 97 ? -3.191 3.371 -6.925 1.00 84.94 97 GLY A N 1
ATOM 636 C CA . GLY A 1 97 ? -2.805 3.952 -5.645 1.00 84.94 97 GLY A CA 1
ATOM 637 C C . GLY A 1 97 ? -2.509 2.928 -4.545 1.00 84.94 97 GLY A C 1
ATOM 638 O O . GLY A 1 97 ? -3.331 2.655 -3.672 1.00 84.94 97 GLY A O 1
ATOM 639 N N . VAL A 1 98 ? -1.279 2.420 -4.490 1.00 88.62 98 VAL A N 1
ATOM 640 C CA . VAL A 1 98 ? -0.777 1.594 -3.382 1.00 88.62 98 VAL A CA 1
ATOM 641 C C . VAL A 1 98 ? 0.319 2.342 -2.633 1.00 88.62 98 VAL A C 1
ATOM 643 O O . VAL A 1 98 ? 1.406 2.552 -3.166 1.00 88.62 98 VAL A O 1
ATOM 646 N N . GLY A 1 99 ? 0.076 2.700 -1.374 1.00 87.38 99 GLY A N 1
ATOM 647 C CA . GLY A 1 99 ? 0.951 3.587 -0.611 1.00 87.38 99 GLY A CA 1
ATOM 648 C C . GLY A 1 99 ? 1.274 3.106 0.800 1.00 87.38 99 GLY A C 1
ATOM 649 O O . GLY A 1 99 ? 0.411 2.591 1.514 1.00 87.38 99 GLY A O 1
ATOM 650 N N . ALA A 1 100 ? 2.503 3.348 1.262 1.00 91.62 100 ALA A N 1
ATOM 651 C CA . ALA A 1 100 ? 2.791 3.288 2.693 1.00 91.62 100 ALA A CA 1
ATOM 652 C C . ALA A 1 100 ? 3.832 4.301 3.181 1.00 91.62 100 ALA A C 1
ATOM 654 O O . ALA A 1 100 ? 4.837 4.550 2.518 1.00 91.62 100 ALA A O 1
ATOM 655 N N . THR A 1 101 ? 3.660 4.827 4.396 1.00 91.38 101 THR A N 1
ATOM 656 C CA . THR A 1 101 ? 4.661 5.739 4.978 1.00 91.38 101 THR A CA 1
ATOM 657 C C . THR A 1 101 ? 5.894 4.968 5.457 1.00 91.38 101 THR A C 1
ATOM 659 O O . THR A 1 101 ? 6.997 5.208 4.975 1.00 91.38 101 THR A O 1
ATOM 662 N N . SER A 1 102 ? 5.743 3.979 6.343 1.00 89.06 102 SER A N 1
ATOM 663 C CA . SER A 1 102 ? 6.896 3.248 6.917 1.00 89.06 102 SER A CA 1
ATOM 664 C C . SER A 1 102 ? 7.449 2.121 6.032 1.00 89.06 102 SER A C 1
ATOM 666 O O . SER A 1 102 ? 8.258 1.320 6.489 1.00 89.06 102 SER A O 1
ATOM 668 N N . GLY A 1 103 ? 7.060 2.071 4.757 1.00 89.12 103 GLY A N 1
ATOM 669 C CA . GLY A 1 103 ? 7.632 1.148 3.780 1.00 89.12 103 GLY A CA 1
ATOM 670 C C . GLY A 1 103 ? 6.735 -0.027 3.400 1.00 89.12 103 GLY A C 1
ATOM 671 O O . GLY A 1 103 ? 5.723 -0.317 4.045 1.00 89.12 103 GLY A O 1
ATOM 672 N N . ILE A 1 104 ? 7.124 -0.708 2.321 1.00 93.81 104 ILE A N 1
ATOM 673 C CA . ILE A 1 104 ? 6.448 -1.914 1.832 1.00 93.81 104 ILE A CA 1
ATOM 674 C C . ILE A 1 104 ? 7.462 -3.049 1.685 1.00 93.81 104 ILE A C 1
ATOM 676 O O . ILE A 1 104 ? 8.472 -2.917 0.992 1.00 93.81 104 ILE A O 1
ATOM 680 N N . ASN A 1 105 ? 7.194 -4.200 2.305 1.00 93.38 105 ASN A N 1
ATOM 681 C CA . ASN A 1 105 ? 8.127 -5.325 2.247 1.00 93.38 105 ASN A CA 1
ATOM 682 C C . ASN A 1 105 ? 8.051 -6.076 0.911 1.00 93.38 105 ASN A C 1
ATOM 684 O O . ASN A 1 105 ? 9.071 -6.284 0.253 1.00 93.38 105 ASN A O 1
ATOM 688 N N . ASN A 1 106 ? 6.862 -6.497 0.481 1.00 92.69 106 ASN A N 1
ATOM 689 C CA . ASN A 1 106 ? 6.721 -7.245 -0.765 1.00 92.69 106 ASN A CA 1
ATOM 690 C C . ASN A 1 106 ? 5.486 -6.832 -1.553 1.00 92.69 106 ASN A C 1
ATOM 692 O O . ASN A 1 106 ? 4.362 -6.902 -1.054 1.00 92.69 106 ASN A O 1
ATOM 696 N N . ILE A 1 107 ? 5.701 -6.550 -2.833 1.00 90.62 107 ILE A N 1
ATOM 697 C CA . ILE A 1 107 ? 4.651 -6.317 -3.816 1.00 90.62 107 ILE A CA 1
ATOM 698 C C . ILE A 1 107 ? 4.782 -7.372 -4.904 1.00 90.62 107 ILE A C 1
ATOM 700 O O . ILE A 1 107 ? 5.841 -7.551 -5.512 1.00 90.62 107 ILE A O 1
ATOM 704 N N . ARG A 1 108 ? 3.695 -8.104 -5.141 1.00 90.88 108 ARG A N 1
ATOM 705 C CA . ARG A 1 108 ? 3.556 -8.984 -6.297 1.00 90.88 108 ARG A CA 1
ATOM 706 C C . ARG A 1 108 ? 2.297 -8.606 -7.063 1.00 90.88 108 ARG A C 1
ATOM 708 O O . ARG A 1 108 ? 1.198 -8.855 -6.569 1.00 90.88 108 ARG A O 1
ATOM 715 N N . MET A 1 109 ? 2.482 -8.117 -8.280 1.00 86.88 109 MET A N 1
ATOM 716 C CA . MET A 1 109 ? 1.400 -7.822 -9.212 1.00 86.88 109 MET A CA 1
ATOM 717 C C . MET A 1 109 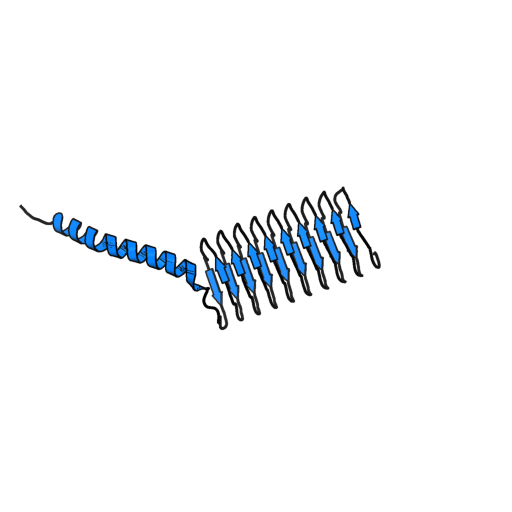? 1.518 -8.661 -10.480 1.00 86.88 109 MET A C 1
ATOM 719 O O . MET A 1 109 ? 2.625 -8.986 -10.919 1.00 86.88 109 MET A O 1
ATOM 723 N N . VAL A 1 110 ? 0.373 -9.069 -11.025 1.00 84.62 110 VAL A N 1
ATOM 724 C CA . VAL A 1 110 ? 0.313 -9.838 -12.275 1.00 84.62 110 VAL A CA 1
ATOM 725 C C . VAL A 1 110 ? -0.115 -8.952 -13.443 1.00 84.62 110 VAL A C 1
ATOM 727 O O . VAL A 1 110 ? 0.553 -8.997 -14.471 1.00 84.62 110 VAL A O 1
ATOM 730 N N . ALA A 1 111 ? -1.165 -8.143 -13.292 1.00 83.12 111 ALA A N 1
ATOM 731 C CA . ALA A 1 111 ? -1.590 -7.184 -14.311 1.00 83.12 111 ALA A CA 1
ATOM 732 C C . ALA A 1 111 ? -0.960 -5.795 -14.077 1.00 83.12 111 ALA A C 1
ATOM 734 O O . ALA A 1 111 ? 0.248 -5.725 -13.843 1.00 83.12 111 ALA A O 1
ATOM 735 N N . SER A 1 112 ? -1.748 -4.724 -14.198 1.00 81.25 112 SER A N 1
ATOM 736 C CA . SER A 1 112 ? -1.288 -3.337 -14.178 1.00 81.25 112 SER A CA 1
ATOM 737 C C . SER A 1 112 ? -1.232 -2.734 -12.775 1.00 81.25 112 SER A C 1
ATOM 739 O O . SER A 1 112 ? -2.096 -2.999 -11.938 1.00 81.25 112 SER A O 1
ATOM 741 N N . ALA A 1 113 ? -0.240 -1.879 -12.557 1.00 80.69 113 ALA A N 1
ATOM 742 C CA . ALA A 1 113 ? -0.151 -0.992 -11.405 1.00 80.69 113 ALA A CA 1
ATOM 743 C C . ALA A 1 113 ? -0.148 0.459 -11.882 1.00 80.69 113 ALA A C 1
ATOM 745 O O . ALA A 1 113 ? 0.618 0.768 -12.791 1.00 80.69 113 ALA A O 1
ATOM 746 N N . ASP A 1 114 ? -0.929 1.319 -11.247 1.00 85.62 114 ASP A N 1
ATOM 747 C CA . ASP A 1 114 ? -0.761 2.768 -11.310 1.00 85.62 114 ASP A CA 1
ATOM 748 C C . ASP A 1 114 ? -0.487 3.281 -9.891 1.00 85.62 114 ASP A C 1
ATOM 750 O O . ASP A 1 114 ? -1.184 2.918 -8.940 1.00 85.62 114 ASP A O 1
ATOM 754 N N . GLY A 1 115 ? 0.601 4.027 -9.717 1.00 81.31 115 GLY A N 1
ATOM 755 C CA . GLY A 1 115 ? 0.957 4.667 -8.454 1.00 81.31 115 GLY A CA 1
ATOM 756 C C . GLY A 1 115 ? 1.262 3.694 -7.310 1.00 81.31 115 GLY A C 1
ATOM 757 O O . GLY A 1 115 ? 0.462 3.505 -6.395 1.00 81.31 115 GLY A O 1
ATOM 758 N N . VAL A 1 116 ? 2.470 3.130 -7.278 1.00 84.88 116 VAL A N 1
ATOM 759 C CA . VAL A 1 116 ? 2.969 2.323 -6.151 1.00 84.88 116 VAL A CA 1
ATOM 760 C C . VAL A 1 116 ? 4.088 3.065 -5.429 1.00 84.88 116 VAL A C 1
ATOM 762 O O . VAL A 1 116 ? 5.179 3.233 -5.969 1.00 84.88 116 VAL A O 1
ATOM 765 N N . GLY A 1 117 ? 3.853 3.474 -4.185 1.00 82.88 117 GLY A N 1
ATOM 766 C CA . GLY A 1 117 ? 4.734 4.385 -3.460 1.00 82.88 117 GLY A CA 1
ATOM 767 C C . GLY A 1 117 ? 5.048 3.971 -2.025 1.00 82.88 117 GLY A C 1
ATOM 768 O O . GLY A 1 117 ? 4.188 3.468 -1.300 1.00 82.88 117 GLY A O 1
ATOM 769 N N . ALA A 1 118 ? 6.264 4.262 -1.560 1.00 87.69 118 ALA A N 1
ATOM 770 C CA . ALA A 1 118 ? 6.536 4.284 -0.125 1.00 87.69 118 ALA A CA 1
ATOM 771 C C . ALA A 1 118 ? 7.532 5.362 0.313 1.00 87.69 118 ALA A C 1
ATOM 773 O O . ALA A 1 118 ? 8.524 5.618 -0.366 1.00 87.69 118 ALA A O 1
ATOM 774 N N . THR A 1 119 ? 7.338 5.946 1.498 1.00 87.62 119 THR A N 1
ATOM 775 C CA . THR A 1 119 ? 8.317 6.904 2.040 1.00 87.62 119 THR A CA 1
ATOM 776 C C . THR A 1 119 ? 9.578 6.177 2.517 1.00 87.62 119 THR A C 1
ATOM 778 O O . THR A 1 119 ? 10.651 6.387 1.962 1.00 87.62 119 THR A O 1
ATOM 781 N N . SER A 1 120 ? 9.472 5.250 3.474 1.00 85.44 120 SER A N 1
ATOM 782 C CA . SER A 1 120 ? 10.643 4.583 4.077 1.00 85.44 120 SER A CA 1
ATOM 783 C C . SER A 1 120 ? 11.233 3.421 3.256 1.00 85.44 120 SER A C 1
ATOM 785 O O . SER A 1 120 ? 12.053 2.661 3.770 1.00 85.44 120 SER A O 1
ATOM 787 N N . GLY A 1 121 ? 10.858 3.287 1.981 1.00 85.62 121 GLY A N 1
ATOM 788 C CA . GLY A 1 121 ? 11.458 2.324 1.054 1.00 85.62 121 GLY A CA 1
ATOM 789 C C . GLY A 1 121 ? 10.580 1.123 0.699 1.00 85.62 121 GLY A C 1
ATOM 790 O O . GLY A 1 121 ? 9.573 0.835 1.353 1.00 85.62 121 GLY A O 1
ATOM 791 N N . ILE A 1 122 ? 10.975 0.409 -0.359 1.00 89.44 122 ILE A N 1
ATOM 792 C CA . ILE A 1 122 ? 10.328 -0.838 -0.794 1.00 89.44 122 ILE A CA 1
ATOM 793 C C . ILE A 1 122 ? 11.368 -1.957 -0.891 1.00 89.44 122 ILE A C 1
ATOM 795 O O . ILE A 1 122 ? 12.378 -1.829 -1.581 1.00 89.44 122 ILE A O 1
ATOM 799 N N . ASN A 1 123 ? 11.122 -3.094 -0.236 1.00 90.25 123 ASN A N 1
ATOM 800 C CA . ASN A 1 123 ? 12.084 -4.198 -0.254 1.00 90.25 123 ASN A CA 1
ATOM 801 C C . ASN A 1 123 ? 12.035 -4.997 -1.564 1.00 90.25 123 ASN A C 1
ATOM 803 O O . ASN A 1 123 ? 13.064 -5.195 -2.209 1.00 90.25 123 ASN A O 1
ATOM 807 N N . ASN A 1 124 ? 10.863 -5.468 -1.987 1.00 90.12 124 ASN A N 1
ATOM 808 C CA . ASN A 1 124 ? 10.757 -6.265 -3.207 1.00 90.12 124 ASN A CA 1
ATOM 809 C C . ASN A 1 124 ? 9.525 -5.909 -4.027 1.00 90.12 124 ASN A C 1
ATOM 811 O O . ASN A 1 124 ? 8.399 -5.957 -3.531 1.00 90.12 124 ASN A O 1
ATOM 815 N N . ILE A 1 125 ? 9.744 -5.697 -5.320 1.00 87.56 125 ILE A N 1
ATOM 816 C CA . ILE A 1 125 ? 8.696 -5.514 -6.317 1.00 87.56 125 ILE A CA 1
ATOM 817 C C . ILE A 1 125 ? 8.849 -6.600 -7.372 1.00 87.56 125 ILE A C 1
ATOM 819 O O . ILE A 1 125 ? 9.910 -6.768 -7.978 1.00 87.56 125 ILE A O 1
ATOM 823 N N . ARG A 1 126 ? 7.781 -7.366 -7.590 1.00 88.06 126 ARG A N 1
ATOM 824 C CA . ARG A 1 126 ? 7.664 -8.288 -8.718 1.00 88.06 126 ARG A CA 1
ATOM 825 C C . ARG A 1 126 ? 6.405 -7.954 -9.503 1.00 88.06 126 ARG A C 1
ATOM 827 O O . ARG A 1 126 ? 5.309 -8.149 -8.982 1.00 88.06 126 ARG A O 1
ATOM 834 N N . MET A 1 127 ? 6.573 -7.561 -10.756 1.00 83.31 127 MET A N 1
ATOM 835 C CA . MET A 1 127 ? 5.467 -7.291 -11.674 1.00 83.31 127 MET A CA 1
ATOM 836 C C . MET A 1 127 ? 5.612 -8.105 -12.952 1.00 83.31 127 MET A C 1
ATOM 838 O O . MET A 1 127 ? 6.728 -8.393 -13.395 1.00 83.31 127 MET A O 1
ATOM 842 N N . VAL A 1 128 ? 4.478 -8.549 -13.490 1.00 80.06 128 VAL A N 1
ATOM 843 C CA . VAL A 1 128 ? 4.439 -9.353 -14.717 1.00 80.06 128 VAL A CA 1
ATOM 844 C C . VAL A 1 128 ? 4.023 -8.506 -15.919 1.00 80.06 128 VAL A C 1
ATOM 846 O O . VAL A 1 128 ? 4.696 -8.595 -16.941 1.00 80.06 128 VAL A O 1
ATOM 849 N N . ALA A 1 129 ? 2.980 -7.683 -15.805 1.00 78.12 129 ALA A N 1
ATOM 850 C CA . ALA A 1 129 ? 2.559 -6.777 -16.873 1.00 78.12 129 ALA A CA 1
ATOM 851 C C . ALA A 1 129 ? 3.121 -5.356 -16.665 1.00 78.12 129 ALA A C 1
ATOM 853 O O . ALA A 1 129 ? 4.312 -5.224 -16.377 1.00 78.12 129 ALA A O 1
ATOM 854 N N . SER A 1 130 ? 2.295 -4.327 -16.867 1.00 74.94 130 SER A N 1
ATOM 855 C CA . SER A 1 130 ? 2.689 -2.920 -16.863 1.00 74.94 130 SER A CA 1
ATOM 856 C C . SER A 1 130 ? 2.702 -2.298 -15.469 1.00 74.94 130 SER A C 1
ATOM 858 O O . SER A 1 130 ? 1.966 -2.712 -14.571 1.00 74.94 130 SER A O 1
ATOM 860 N N . ALA A 1 131 ? 3.511 -1.259 -15.310 1.00 73.88 131 ALA A N 1
ATOM 861 C CA . ALA A 1 131 ? 3.446 -0.377 -14.158 1.00 73.88 131 ALA A CA 1
ATOM 862 C C . ALA A 1 131 ? 3.668 1.067 -14.576 1.00 73.88 131 ALA A C 1
ATOM 864 O O . ALA A 1 131 ? 4.609 1.330 -15.322 1.00 73.88 131 ALA A O 1
ATOM 865 N N . ASP A 1 132 ? 2.840 1.962 -14.063 1.00 79.19 132 ASP A N 1
ATOM 866 C CA . ASP A 1 132 ? 3.047 3.400 -14.117 1.00 79.19 132 ASP A CA 1
ATOM 867 C C . ASP A 1 132 ? 3.304 3.912 -12.693 1.00 79.19 132 ASP A C 1
ATOM 869 O O . ASP A 1 132 ? 2.618 3.529 -11.743 1.00 79.19 132 ASP A O 1
ATOM 873 N N . GLY A 1 133 ? 4.363 4.698 -12.518 1.00 73.69 133 GLY A N 1
ATOM 874 C CA . GLY A 1 133 ? 4.694 5.356 -11.255 1.00 73.69 133 GLY A CA 1
ATOM 875 C C . GLY A 1 133 ? 5.011 4.404 -10.096 1.00 73.69 133 GLY A C 1
ATOM 876 O O . GLY A 1 133 ? 4.222 4.254 -9.165 1.00 73.69 133 GLY A O 1
ATOM 877 N N . VAL A 1 134 ? 6.213 3.821 -10.073 1.00 78.62 134 VAL A N 1
ATOM 878 C CA . VAL A 1 134 ? 6.710 3.036 -8.928 1.00 78.62 134 VAL A CA 1
ATOM 879 C C . VAL A 1 134 ? 7.854 3.760 -8.229 1.00 78.62 134 VAL A C 1
ATOM 881 O O . VAL A 1 134 ? 8.954 3.883 -8.769 1.00 78.62 134 VAL A O 1
ATOM 884 N N . GLY A 1 135 ? 7.616 4.210 -7.000 1.00 73.38 135 GLY A N 1
ATOM 885 C CA . GLY A 1 135 ? 8.495 5.141 -6.302 1.00 73.38 135 GLY A CA 1
ATOM 886 C C . GLY A 1 135 ? 8.803 4.769 -4.856 1.00 73.38 135 GLY A C 1
ATOM 887 O O . GLY A 1 135 ? 7.951 4.262 -4.128 1.00 73.38 135 GLY A O 1
ATOM 888 N N . ALA A 1 136 ? 10.004 5.109 -4.387 1.00 79.81 136 ALA A N 1
ATOM 889 C CA . ALA A 1 136 ? 10.244 5.218 -2.952 1.00 79.81 136 ALA A CA 1
ATOM 890 C C . ALA A 1 136 ? 11.204 6.348 -2.569 1.00 79.81 136 ALA A C 1
ATOM 892 O O . ALA A 1 136 ? 12.182 6.600 -3.268 1.00 79.81 136 ALA A O 1
ATOM 893 N N . THR A 1 137 ? 10.993 6.997 -1.421 1.00 78.06 137 THR A N 1
ATOM 894 C CA . THR A 1 137 ? 11.938 8.026 -0.951 1.00 78.06 137 THR A CA 1
ATOM 895 C C . THR A 1 137 ? 1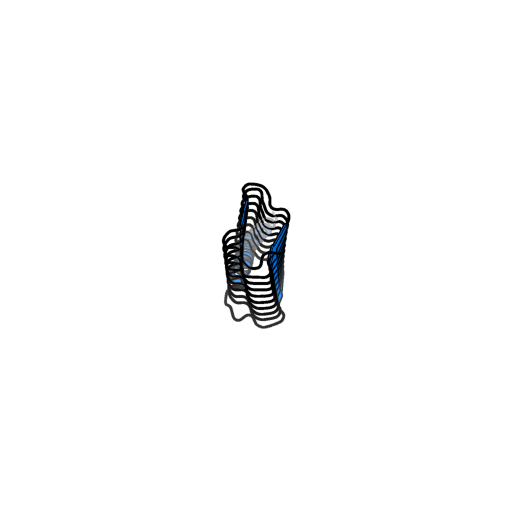3.236 7.375 -0.461 1.00 78.06 137 THR A C 1
ATOM 897 O O . THR A 1 137 ? 14.288 7.585 -1.059 1.00 78.06 137 THR A O 1
ATOM 900 N N . SER A 1 138 ? 13.183 6.504 0.551 1.00 78.44 138 SER A N 1
ATOM 901 C CA . SER A 1 138 ? 14.384 5.887 1.150 1.00 78.44 138 SER A CA 1
ATOM 902 C C . SER A 1 138 ? 14.965 4.685 0.387 1.00 78.44 138 SER A C 1
ATOM 904 O O . SER A 1 138 ? 15.811 3.979 0.927 1.00 78.44 138 SER A O 1
ATOM 906 N N . GLY A 1 139 ? 14.569 4.462 -0.869 1.00 79.12 139 GLY A N 1
ATOM 907 C CA . GLY A 1 139 ? 15.200 3.468 -1.744 1.00 79.12 139 GLY A CA 1
ATOM 908 C C . GLY A 1 139 ? 14.363 2.223 -2.041 1.00 79.12 139 GLY A C 1
ATOM 909 O O . GLY A 1 139 ? 13.362 1.939 -1.379 1.00 79.12 139 GLY A O 1
ATOM 910 N N . ILE A 1 140 ? 14.786 1.467 -3.060 1.00 81.31 140 ILE A N 1
ATOM 911 C CA . ILE A 1 140 ? 14.180 0.179 -3.432 1.00 81.31 140 ILE A CA 1
ATOM 912 C C . ILE A 1 140 ? 15.254 -0.912 -3.481 1.00 81.31 140 ILE A C 1
ATOM 914 O O . ILE A 1 140 ? 16.256 -0.780 -4.182 1.00 81.31 140 ILE A O 1
ATOM 918 N N . ASN A 1 141 ? 15.050 -2.028 -2.778 1.00 83.69 141 ASN A N 1
ATOM 919 C CA . ASN A 1 141 ? 16.050 -3.100 -2.753 1.00 83.69 141 ASN A CA 1
ATOM 920 C C . ASN A 1 141 ? 16.033 -3.947 -4.033 1.00 83.69 141 ASN A C 1
ATOM 922 O O . ASN A 1 141 ? 17.068 -4.110 -4.676 1.00 83.69 141 ASN A O 1
ATOM 926 N N . ASN A 1 142 ? 14.883 -4.494 -4.432 1.00 83.88 142 ASN A N 1
ATOM 927 C CA . ASN A 1 142 ? 14.808 -5.352 -5.615 1.00 83.88 142 ASN A CA 1
ATOM 928 C C . ASN A 1 142 ? 13.579 -5.061 -6.468 1.00 83.88 142 ASN A C 1
ATOM 930 O O . ASN A 1 142 ? 12.448 -5.095 -5.980 1.00 83.88 142 ASN A O 1
ATOM 934 N N . ILE A 1 143 ? 13.803 -4.910 -7.770 1.00 82.75 143 ILE A N 1
ATOM 935 C CA . ILE A 1 143 ? 12.753 -4.793 -8.778 1.00 82.75 143 ILE A CA 1
ATOM 936 C C . ILE A 1 143 ? 12.924 -5.905 -9.805 1.00 82.75 143 ILE A C 1
ATOM 938 O O . ILE A 1 143 ? 13.989 -6.082 -10.401 1.00 82.75 143 ILE A O 1
ATOM 942 N N . ARG A 1 144 ? 11.852 -6.665 -10.029 1.00 82.56 144 ARG A N 1
ATOM 943 C CA . ARG A 1 144 ? 11.756 -7.626 -11.124 1.00 82.56 144 ARG A CA 1
ATOM 944 C C . ARG A 1 144 ? 10.506 -7.358 -11.941 1.00 82.56 144 ARG A C 1
ATOM 946 O O . ARG A 1 144 ? 9.402 -7.530 -11.429 1.00 82.56 144 ARG A O 1
ATOM 953 N N . MET A 1 145 ? 10.692 -7.034 -13.211 1.00 77.38 145 MET A N 1
ATOM 954 C CA . MET A 1 145 ? 9.601 -6.754 -14.142 1.00 77.38 145 MET A CA 1
ATOM 955 C C . MET A 1 145 ? 9.731 -7.639 -15.376 1.00 77.38 145 MET A C 1
ATOM 957 O O . MET A 1 145 ? 10.843 -7.962 -15.804 1.00 77.38 145 MET A O 1
ATOM 961 N N . VAL A 1 146 ? 8.599 -8.112 -15.891 1.00 73.19 146 VAL A N 1
ATOM 962 C CA . VAL A 1 146 ? 8.573 -8.959 -17.090 1.00 73.19 146 VAL A CA 1
ATOM 963 C C . VAL A 1 146 ? 8.191 -8.155 -18.332 1.00 73.19 146 VAL A C 1
ATOM 965 O O . VAL A 1 146 ? 8.818 -8.374 -19.362 1.00 73.19 146 VAL A O 1
ATOM 968 N N . ALA A 1 147 ? 7.236 -7.226 -18.231 1.00 70.62 147 ALA A N 1
ATOM 969 C CA . ALA A 1 147 ? 6.815 -6.354 -19.329 1.00 70.62 147 ALA A CA 1
ATOM 970 C C . ALA A 1 147 ? 7.315 -4.903 -19.142 1.00 70.62 147 ALA A C 1
ATOM 972 O O . ALA A 1 147 ? 8.444 -4.711 -18.690 1.00 70.62 147 ALA A O 1
ATOM 973 N N . SER A 1 148 ? 6.507 -3.911 -19.528 1.00 68.38 148 SER A N 1
ATOM 974 C CA . SER A 1 148 ? 6.850 -2.488 -19.526 1.00 68.38 148 SER A CA 1
ATOM 975 C C . SER A 1 148 ? 6.718 -1.832 -18.155 1.00 68.38 148 SER A C 1
ATOM 977 O O . SER A 1 148 ? 5.948 -2.271 -17.300 1.00 68.38 148 SER A O 1
ATOM 979 N N . ALA A 1 149 ? 7.469 -0.753 -17.953 1.00 67.56 149 ALA A N 1
ATOM 980 C CA . ALA A 1 149 ? 7.313 0.107 -16.797 1.00 67.56 149 ALA A CA 1
ATOM 981 C C . ALA A 1 149 ? 7.665 1.547 -17.146 1.00 67.56 149 ALA A C 1
ATOM 983 O O . ALA A 1 149 ? 8.749 1.801 -17.681 1.00 67.56 149 ALA A O 1
ATOM 984 N N . ASP A 1 150 ? 6.788 2.454 -16.742 1.00 70.50 150 ASP A N 1
ATOM 985 C CA . ASP A 1 150 ? 6.951 3.890 -16.866 1.00 70.50 150 ASP A CA 1
ATOM 986 C C . ASP A 1 150 ? 7.088 4.476 -15.454 1.00 70.50 150 ASP A C 1
ATOM 988 O O . ASP A 1 150 ? 6.378 4.107 -14.523 1.00 70.50 150 ASP A O 1
ATOM 992 N N . GLY A 1 151 ? 8.095 5.329 -15.242 1.00 69.62 151 GLY A N 1
ATOM 993 C CA . GLY A 1 151 ? 8.259 6.030 -13.963 1.00 69.62 151 GLY A CA 1
ATOM 994 C C . GLY A 1 151 ? 8.680 5.160 -12.768 1.00 69.62 151 GLY A C 1
ATOM 995 O O . GLY A 1 151 ? 8.080 5.249 -11.701 1.00 69.62 151 GLY A O 1
ATOM 996 N N . VAL A 1 152 ? 9.744 4.356 -12.896 1.00 72.06 152 VAL A N 1
ATOM 997 C CA . VAL A 1 152 ? 10.355 3.649 -11.752 1.00 72.06 152 VAL A CA 1
ATOM 998 C C . VAL A 1 152 ? 11.517 4.452 -11.170 1.00 72.06 152 VAL A C 1
ATOM 1000 O O . VAL A 1 152 ? 12.488 4.722 -11.879 1.00 72.06 152 VAL A O 1
ATOM 1003 N N . GLY A 1 153 ? 11.472 4.792 -9.880 1.00 66.88 153 GLY A N 1
ATOM 1004 C CA . GLY A 1 153 ? 12.515 5.610 -9.261 1.00 66.88 153 GLY A CA 1
ATOM 1005 C C . GLY A 1 153 ? 12.611 5.508 -7.742 1.00 66.88 153 GLY A C 1
ATOM 1006 O O . GLY A 1 153 ? 11.698 5.061 -7.052 1.00 66.88 153 GLY A O 1
ATOM 1007 N N . ALA A 1 154 ? 13.746 5.949 -7.204 1.00 72.50 154 ALA A N 1
ATOM 1008 C CA . ALA A 1 154 ? 13.891 6.166 -5.775 1.00 72.50 154 ALA A CA 1
ATOM 1009 C C . ALA A 1 154 ? 14.875 7.295 -5.465 1.00 72.50 154 ALA A C 1
ATOM 1011 O O . ALA A 1 154 ? 15.884 7.432 -6.158 1.00 72.50 154 ALA A O 1
ATOM 1012 N N . THR A 1 155 ? 14.616 8.072 -4.410 1.00 74.56 155 THR A N 1
ATOM 1013 C CA . THR A 1 155 ? 15.488 9.201 -4.036 1.00 74.56 155 THR A CA 1
ATOM 1014 C C . THR A 1 155 ? 16.830 8.714 -3.490 1.00 74.56 155 THR A C 1
ATOM 1016 O O . THR A 1 155 ? 17.873 9.207 -3.906 1.00 74.56 155 THR A O 1
ATOM 1019 N N . SER A 1 156 ? 16.826 7.716 -2.600 1.00 74.06 156 SER A N 1
ATOM 1020 C CA . SER A 1 156 ? 18.053 7.161 -1.999 1.00 74.06 156 SER A CA 1
ATOM 1021 C C . SER A 1 156 ? 18.643 5.952 -2.745 1.00 74.06 156 SER A C 1
ATOM 1023 O O . SER A 1 156 ? 19.560 5.317 -2.233 1.00 74.06 156 SER A O 1
ATOM 1025 N N . GLY A 1 157 ? 18.164 5.648 -3.958 1.00 72.88 157 GLY A N 1
ATOM 1026 C CA . GLY A 1 157 ? 18.759 4.642 -4.849 1.00 72.88 157 GLY A CA 1
ATOM 1027 C C . GLY A 1 157 ? 18.002 3.312 -4.962 1.00 72.88 157 GLY A C 1
ATOM 1028 O O . GLY A 1 157 ? 17.055 3.031 -4.226 1.00 72.88 157 GLY A O 1
ATOM 1029 N N . ILE A 1 158 ? 18.418 2.499 -5.938 1.00 76.44 158 ILE A N 1
ATOM 1030 C CA . ILE A 1 158 ? 17.861 1.170 -6.221 1.00 76.44 158 ILE A CA 1
ATOM 1031 C C . ILE A 1 158 ? 19.007 0.156 -6.266 1.00 76.44 158 ILE A C 1
ATOM 1033 O O . ILE A 1 158 ? 19.954 0.356 -7.024 1.00 76.44 158 ILE A O 1
ATOM 1037 N N . ASN A 1 159 ? 18.916 -0.929 -5.490 1.00 79.69 159 ASN A N 1
ATOM 1038 C CA . ASN A 1 159 ? 20.011 -1.902 -5.386 1.00 79.69 159 ASN A CA 1
ATOM 1039 C C . ASN A 1 159 ? 20.043 -2.892 -6.561 1.00 79.69 159 ASN A C 1
ATOM 1041 O O . ASN A 1 159 ? 21.103 -3.122 -7.133 1.00 79.69 159 ASN A O 1
ATOM 1045 N N . ASN A 1 160 ? 18.902 -3.481 -6.942 1.00 79.25 160 ASN A N 1
ATOM 1046 C CA . ASN A 1 160 ? 18.842 -4.458 -8.034 1.00 79.25 160 ASN A CA 1
ATOM 1047 C C . ASN A 1 160 ? 17.622 -4.253 -8.935 1.00 79.25 160 ASN A C 1
ATOM 1049 O O . ASN A 1 160 ? 16.489 -4.179 -8.454 1.00 79.25 160 ASN A O 1
ATOM 1053 N N . ILE A 1 161 ? 17.844 -4.288 -10.252 1.00 78.75 161 ILE A N 1
ATOM 1054 C CA . ILE A 1 161 ? 16.787 -4.271 -11.270 1.00 78.75 161 ILE A CA 1
ATOM 1055 C C . ILE A 1 161 ? 16.997 -5.439 -12.236 1.00 78.75 161 ILE A C 1
ATOM 1057 O O . ILE A 1 161 ? 18.094 -5.658 -12.747 1.00 78.75 161 ILE A O 1
ATOM 1061 N N . ARG A 1 162 ? 15.928 -6.194 -12.508 1.00 78.69 162 ARG A N 1
ATOM 1062 C CA . ARG A 1 162 ? 15.878 -7.201 -13.575 1.00 78.69 162 ARG A CA 1
ATOM 1063 C C . ARG A 1 162 ? 14.629 -6.994 -14.425 1.00 78.69 162 ARG A C 1
ATOM 1065 O O . ARG A 1 162 ? 13.522 -7.160 -13.914 1.00 78.69 162 ARG A O 1
ATOM 1072 N N . MET A 1 163 ? 14.818 -6.724 -15.713 1.00 71.38 163 MET A N 1
ATOM 1073 C CA . MET A 1 163 ? 13.739 -6.561 -16.694 1.00 71.38 163 MET A CA 1
ATOM 1074 C C . MET A 1 163 ? 13.867 -7.585 -17.823 1.00 71.38 163 MET A C 1
ATOM 1076 O O . MET A 1 163 ? 14.982 -7.973 -18.169 1.00 71.38 163 MET A O 1
ATOM 1080 N N . VAL A 1 164 ? 12.731 -8.054 -18.350 1.00 66.31 164 VAL A N 1
ATOM 1081 C CA . VAL A 1 164 ? 12.676 -9.066 -19.426 1.00 66.31 164 VAL A CA 1
ATOM 1082 C C . VAL A 1 164 ? 12.139 -8.490 -20.754 1.00 66.31 164 VAL A C 1
ATOM 1084 O O . VAL A 1 164 ? 12.392 -9.092 -21.792 1.00 66.31 164 VAL A O 1
ATOM 1087 N N . ALA A 1 165 ? 11.496 -7.313 -20.765 1.00 59.94 165 ALA A N 1
ATOM 1088 C CA . ALA A 1 165 ? 11.036 -6.612 -21.977 1.00 59.94 165 ALA A CA 1
ATOM 1089 C C . ALA A 1 165 ? 11.121 -5.068 -21.837 1.00 59.94 165 ALA A C 1
ATOM 1091 O O . ALA A 1 165 ? 11.460 -4.581 -20.759 1.00 59.94 165 ALA A O 1
ATOM 1092 N N . SER A 1 166 ? 10.886 -4.332 -22.941 1.00 48.94 166 SER A N 1
ATOM 1093 C CA . SER A 1 166 ? 11.163 -2.885 -23.109 1.00 48.94 166 SER A CA 1
ATOM 1094 C C . SER A 1 166 ? 10.553 -2.000 -22.020 1.00 48.94 166 SER A C 1
ATOM 1096 O O . SER A 1 166 ? 9.380 -2.154 -21.686 1.00 48.94 166 SER A O 1
ATOM 1098 N N . ALA A 1 167 ? 11.341 -1.045 -21.523 1.00 51.12 167 ALA A N 1
ATOM 1099 C CA . ALA A 1 167 ? 10.883 0.066 -20.698 1.00 51.12 167 ALA A CA 1
ATOM 1100 C C . ALA A 1 167 ? 11.004 1.347 -21.532 1.00 51.12 167 ALA A C 1
ATOM 1102 O O . ALA A 1 167 ? 12.119 1.799 -21.798 1.00 51.12 167 ALA A O 1
ATOM 1103 N N . ASP A 1 168 ? 9.876 1.921 -21.938 1.00 45.66 168 ASP A N 1
ATOM 1104 C CA . ASP A 1 168 ? 9.842 3.156 -22.721 1.00 45.66 168 ASP A CA 1
ATOM 1105 C C . ASP A 1 168 ? 9.555 4.333 -21.779 1.00 45.66 168 ASP A C 1
ATOM 1107 O O . ASP A 1 168 ? 8.543 5.009 -21.873 1.00 45.66 168 ASP A O 1
ATOM 1111 N N . GLY A 1 169 ? 10.470 4.601 -20.845 1.00 44.84 169 GLY A N 1
ATOM 1112 C CA . GLY A 1 169 ? 10.250 5.616 -19.815 1.00 44.84 169 GLY A CA 1
ATOM 1113 C C . GLY A 1 169 ? 11.554 6.191 -19.276 1.00 44.84 169 GLY A C 1
ATOM 1114 O O . GLY A 1 169 ? 12.309 5.525 -18.568 1.00 44.84 169 GLY A O 1
ATOM 1115 N N . HIS A 1 170 ? 11.811 7.459 -19.590 1.00 39.50 170 HIS A N 1
ATOM 1116 C CA . HIS A 1 170 ? 13.005 8.256 -19.276 1.00 39.50 170 HIS A CA 1
ATOM 1117 C C . HIS A 1 170 ? 13.254 8.526 -17.766 1.00 39.50 170 HIS A C 1
ATOM 1119 O O . HIS A 1 170 ? 13.600 9.639 -17.377 1.00 39.50 170 HIS A O 1
ATOM 1125 N N . SER A 1 171 ? 13.110 7.555 -16.860 1.00 44.50 171 SER A N 1
ATOM 1126 C CA . SER A 1 171 ? 13.375 7.788 -15.421 1.00 44.50 171 SER A CA 1
ATOM 1127 C C . SER A 1 171 ? 14.038 6.654 -14.647 1.00 44.50 171 SER A C 1
ATOM 1129 O O . SER A 1 171 ? 14.426 6.870 -13.502 1.00 44.50 171 SER A O 1
ATOM 1131 N N . ALA A 1 172 ? 14.353 5.519 -15.280 1.00 43.62 172 ALA A N 1
ATOM 1132 C CA . ALA A 1 172 ? 15.163 4.473 -14.640 1.00 43.62 172 ALA A CA 1
ATOM 1133 C C . ALA A 1 172 ? 16.620 4.905 -14.319 1.00 43.62 172 ALA A C 1
ATOM 1135 O O . ALA A 1 172 ? 17.388 4.135 -13.747 1.00 43.62 172 ALA A O 1
ATOM 1136 N N . ILE A 1 173 ? 17.026 6.126 -14.692 1.00 45.84 173 ILE A N 1
ATOM 1137 C CA . ILE A 1 173 ? 18.431 6.550 -14.761 1.00 45.84 173 ILE A CA 1
ATOM 1138 C C . ILE A 1 173 ? 18.822 7.600 -13.689 1.00 45.84 173 ILE A C 1
ATOM 1140 O O . ILE A 1 173 ? 20.009 7.784 -13.413 1.00 45.84 173 ILE A O 1
ATOM 1144 N N . CYS A 1 174 ? 17.880 8.266 -13.008 1.00 42.44 174 CYS A N 1
ATOM 1145 C CA . CYS A 1 174 ? 18.210 9.548 -12.359 1.00 42.44 174 CYS A CA 1
ATOM 1146 C C . CYS A 1 174 ? 19.018 9.483 -11.036 1.00 42.44 174 CYS A C 1
ATOM 1148 O O . CYS A 1 174 ? 19.584 10.498 -10.640 1.00 42.44 174 CYS A O 1
ATOM 1150 N N . ALA A 1 175 ? 19.158 8.327 -10.374 1.00 43.94 175 ALA A N 1
ATOM 1151 C CA . ALA A 1 175 ? 20.005 8.199 -9.170 1.00 43.94 175 ALA A CA 1
ATOM 1152 C C . ALA A 1 175 ? 21.338 7.472 -9.431 1.00 43.94 175 ALA A C 1
ATOM 1154 O O . ALA A 1 175 ? 22.365 7.824 -8.848 1.00 43.94 175 ALA A O 1
ATOM 1155 N N . ILE A 1 176 ? 21.349 6.500 -10.353 1.00 45.22 176 ILE A N 1
ATOM 1156 C CA . ILE A 1 176 ? 22.562 5.755 -10.726 1.00 45.22 176 ILE A CA 1
ATOM 1157 C C . ILE A 1 176 ? 23.554 6.687 -11.439 1.00 45.22 176 ILE A C 1
ATOM 1159 O O . ILE A 1 176 ? 24.741 6.668 -11.115 1.00 45.22 176 ILE A O 1
ATOM 1163 N N . LEU A 1 177 ? 23.086 7.572 -12.332 1.00 43.44 177 LEU A N 1
ATOM 1164 C CA . LEU A 1 177 ? 23.971 8.564 -12.953 1.00 43.44 177 LEU A CA 1
ATOM 1165 C C . LEU A 1 177 ? 24.453 9.637 -11.972 1.00 43.44 177 LEU A C 1
ATOM 1167 O O . LEU A 1 177 ? 25.581 10.095 -12.122 1.00 43.44 177 LEU A O 1
ATOM 1171 N N . LEU A 1 178 ? 23.673 10.028 -10.957 1.00 42.12 178 LEU A N 1
ATOM 1172 C CA . LEU A 1 178 ? 24.120 11.041 -9.993 1.00 42.12 178 LEU A CA 1
ATOM 1173 C C . LEU A 1 178 ? 25.262 10.503 -9.113 1.00 42.12 178 LEU A C 1
ATOM 1175 O O . LEU A 1 178 ? 26.261 11.187 -8.928 1.00 42.12 178 LEU A O 1
ATOM 1179 N N . PHE A 1 179 ? 25.176 9.253 -8.645 1.00 40.12 179 PHE A N 1
ATOM 1180 C CA . PHE A 1 179 ? 26.254 8.638 -7.860 1.00 40.12 179 PHE A CA 1
ATOM 1181 C C . PHE A 1 179 ? 27.486 8.283 -8.703 1.00 40.12 179 PHE A C 1
ATOM 1183 O O . PHE A 1 179 ? 28.610 8.524 -8.261 1.00 40.12 179 PHE A O 1
ATOM 1190 N N . ILE A 1 180 ? 27.305 7.760 -9.924 1.00 44.03 180 ILE A N 1
ATOM 1191 C CA . ILE A 1 180 ? 28.432 7.488 -10.832 1.00 44.03 180 ILE A CA 1
ATOM 1192 C C . ILE A 1 180 ? 29.108 8.797 -11.265 1.00 44.03 180 ILE A C 1
ATOM 1194 O O . ILE A 1 180 ? 30.336 8.859 -11.286 1.00 44.03 180 ILE A O 1
ATOM 1198 N N . SER A 1 181 ? 28.354 9.861 -11.561 1.00 43.31 181 SER A N 1
ATOM 1199 C CA . SER A 1 181 ? 28.935 11.164 -11.926 1.00 43.31 181 SER A CA 1
ATOM 1200 C C . SER A 1 181 ? 29.665 11.828 -10.758 1.00 43.31 181 SER A C 1
ATOM 1202 O O . SER A 1 181 ? 30.774 12.314 -10.955 1.00 43.31 181 SER A O 1
ATOM 1204 N N . LEU A 1 182 ? 29.125 11.786 -9.533 1.00 45.47 182 LEU A N 1
ATOM 1205 C CA . LEU A 1 182 ? 29.825 12.321 -8.360 1.00 45.47 182 LEU A CA 1
ATOM 1206 C C . LEU A 1 182 ? 31.084 11.503 -8.032 1.00 45.47 182 LEU A C 1
ATOM 1208 O O . LEU A 1 182 ? 32.140 12.076 -7.781 1.00 45.47 182 LEU A O 1
ATOM 1212 N N . SER A 1 183 ? 31.007 10.169 -8.101 1.00 50.09 183 SER A N 1
ATOM 1213 C CA . SER A 1 183 ? 32.145 9.276 -7.841 1.00 50.09 183 SER A CA 1
ATOM 1214 C C . SER A 1 183 ? 33.258 9.418 -8.886 1.00 50.09 183 SER A C 1
ATOM 1216 O O . SER A 1 183 ? 34.433 9.506 -8.523 1.00 50.09 183 SER A O 1
ATOM 1218 N N . THR A 1 184 ? 32.910 9.513 -10.173 1.00 50.44 184 THR A N 1
ATOM 1219 C CA . THR A 1 184 ? 33.890 9.748 -11.247 1.00 50.44 184 THR A CA 1
ATOM 1220 C C . THR A 1 184 ? 34.461 11.159 -11.203 1.00 50.44 184 THR A C 1
ATOM 1222 O O . THR A 1 184 ? 35.668 11.297 -11.369 1.00 50.44 184 THR A O 1
ATOM 1225 N N . ALA A 1 185 ? 33.667 12.191 -10.896 1.00 49.78 185 ALA A N 1
ATOM 1226 C CA . ALA A 1 185 ? 34.175 13.548 -10.694 1.00 49.78 185 ALA A CA 1
ATOM 1227 C C . ALA A 1 185 ? 35.153 13.617 -9.506 1.00 49.78 185 ALA A C 1
ATOM 1229 O O . ALA A 1 185 ? 36.237 14.183 -9.639 1.00 49.78 185 ALA A O 1
ATOM 1230 N N . SER A 1 186 ? 34.842 12.984 -8.370 1.00 55.38 186 SER A N 1
ATOM 1231 C CA . SER A 1 186 ? 35.761 12.909 -7.226 1.00 55.38 186 SER A CA 1
ATOM 1232 C C . SER A 1 186 ? 37.055 12.151 -7.549 1.00 55.38 186 SER A C 1
ATOM 1234 O O . SER A 1 186 ? 38.131 12.605 -7.157 1.00 55.38 186 SER A O 1
ATOM 1236 N N . LEU A 1 187 ? 37.001 11.039 -8.294 1.00 52.41 187 LEU A N 1
ATOM 1237 C CA . LEU A 1 187 ? 38.218 10.359 -8.759 1.00 52.41 187 LEU A CA 1
ATOM 1238 C C . LEU A 1 187 ? 39.025 11.234 -9.731 1.00 52.41 187 LEU A C 1
ATOM 1240 O O . LEU A 1 187 ? 40.241 11.336 -9.588 1.00 52.41 187 LEU A O 1
ATOM 1244 N N . LEU A 1 188 ? 38.368 11.906 -10.680 1.00 55.00 188 LEU A N 1
ATOM 1245 C CA . LEU A 1 188 ? 39.037 12.748 -11.676 1.00 55.00 188 LEU A CA 1
ATOM 1246 C C . LEU A 1 188 ? 39.729 13.970 -11.054 1.00 55.00 188 LEU A C 1
ATOM 1248 O O . LEU A 1 188 ? 40.748 14.408 -11.573 1.00 55.00 188 LEU A O 1
ATOM 1252 N N . PHE A 1 189 ? 39.205 14.514 -9.950 1.00 54.41 189 PHE A N 1
ATOM 1253 C CA . PHE A 1 189 ? 39.842 15.612 -9.211 1.00 54.41 189 PHE A CA 1
ATOM 1254 C C . PHE A 1 189 ? 40.970 15.138 -8.279 1.00 54.41 189 PHE A C 1
ATOM 1256 O O . PHE A 1 189 ? 41.939 15.867 -8.064 1.00 54.41 189 PHE A O 1
ATOM 1263 N N . THR A 1 190 ? 40.878 13.922 -7.734 1.00 54.59 190 THR A N 1
ATOM 1264 C CA . THR A 1 190 ? 41.878 13.382 -6.793 1.00 54.59 190 THR A CA 1
ATOM 1265 C C . THR A 1 190 ? 43.072 12.724 -7.486 1.00 54.59 190 THR A C 1
ATOM 1267 O O . THR A 1 190 ? 44.186 12.834 -6.984 1.00 54.59 190 THR A O 1
ATOM 1270 N N . LEU A 1 191 ? 42.888 12.105 -8.657 1.00 56.69 191 LEU A N 1
ATOM 1271 C CA . LEU A 1 191 ? 43.960 11.494 -9.460 1.00 56.69 191 LEU A CA 1
ATOM 1272 C C . LEU A 1 191 ? 45.095 12.465 -9.850 1.00 56.69 191 LEU A C 1
ATOM 1274 O O . LEU A 1 191 ? 46.250 12.129 -9.584 1.00 56.69 191 LEU A O 1
ATOM 1278 N N .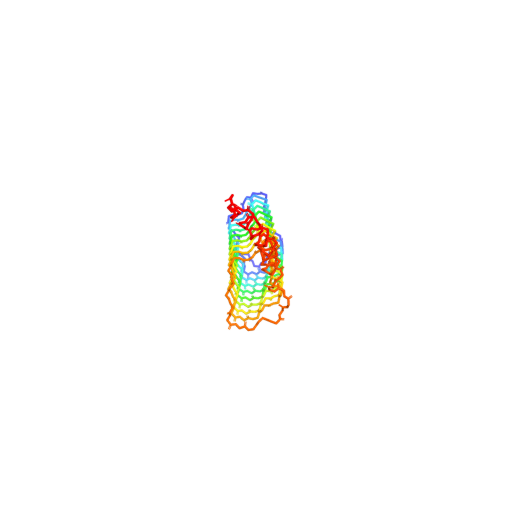 PRO A 1 192 ? 44.836 13.664 -10.413 1.00 56.12 192 PRO A N 1
ATOM 1279 C CA . PRO A 1 192 ? 45.901 14.611 -10.739 1.00 56.12 192 PRO A CA 1
ATOM 1280 C C . PRO A 1 192 ? 46.555 15.197 -9.481 1.00 56.12 192 PRO A C 1
ATOM 1282 O O . PRO A 1 192 ? 47.766 15.395 -9.468 1.00 56.12 192 PRO A O 1
ATOM 1285 N N . MET A 1 193 ? 45.802 15.406 -8.394 1.00 55.44 193 MET A N 1
ATOM 1286 C CA . MET A 1 193 ? 46.359 15.824 -7.096 1.00 55.44 193 MET A CA 1
ATOM 1287 C C . MET A 1 193 ? 47.290 14.756 -6.501 1.00 55.44 193 MET A C 1
ATOM 1289 O O . MET A 1 193 ? 48.355 15.087 -5.983 1.00 55.44 193 MET A O 1
ATOM 1293 N N . LEU A 1 194 ? 46.937 13.474 -6.629 1.00 51.03 194 LEU A N 1
ATOM 1294 C CA . LEU A 1 194 ? 47.760 12.350 -6.181 1.00 51.03 194 LEU A CA 1
ATOM 1295 C C . LEU A 1 194 ? 49.008 12.171 -7.061 1.00 51.03 194 LEU A C 1
ATOM 1297 O O . LEU A 1 194 ? 50.080 11.887 -6.537 1.00 51.03 194 LEU A O 1
ATOM 1301 N N . GLN A 1 195 ? 48.902 12.394 -8.376 1.00 49.97 195 GLN A N 1
ATOM 1302 C CA . GLN A 1 195 ? 50.050 12.390 -9.292 1.00 49.97 195 GLN A CA 1
ATOM 1303 C C . GLN A 1 195 ? 51.023 13.541 -9.005 1.00 49.97 195 GLN A C 1
ATOM 1305 O O . GLN A 1 195 ? 52.231 13.316 -8.976 1.00 49.97 195 GLN A O 1
ATOM 1310 N N . VAL A 1 196 ? 50.520 14.750 -8.732 1.00 54.47 196 VAL A N 1
ATOM 1311 C CA . VAL A 1 196 ? 51.353 15.900 -8.338 1.00 54.47 196 VAL A CA 1
ATOM 1312 C C . VAL A 1 196 ? 52.017 15.658 -6.978 1.00 54.47 196 VAL A C 1
ATOM 1314 O O . VAL A 1 196 ? 53.207 15.930 -6.828 1.00 54.47 196 VAL A O 1
ATOM 1317 N N . ALA A 1 197 ? 51.302 15.074 -6.011 1.00 48.16 197 ALA A N 1
ATOM 1318 C CA . ALA A 1 197 ? 51.871 14.711 -4.713 1.00 48.16 197 ALA A CA 1
ATOM 1319 C C . ALA A 1 197 ? 52.945 13.607 -4.818 1.00 48.16 197 ALA A C 1
ATOM 1321 O O . ALA A 1 197 ? 53.970 13.684 -4.144 1.00 48.16 197 ALA A O 1
ATOM 1322 N N . LEU A 1 198 ? 52.754 12.606 -5.686 1.00 46.88 198 LEU A N 1
ATOM 1323 C CA . LEU A 1 198 ? 53.709 11.507 -5.873 1.00 46.88 198 LEU A CA 1
ATOM 1324 C C . LEU A 1 198 ? 54.979 11.945 -6.626 1.00 46.88 198 LEU A C 1
ATOM 1326 O O . LEU A 1 198 ? 56.064 11.443 -6.329 1.00 46.88 198 LEU A O 1
ATOM 1330 N N . VAL A 1 199 ? 54.858 12.904 -7.554 1.00 51.69 199 VAL A N 1
ATOM 1331 C CA . VAL A 1 199 ? 55.997 13.537 -8.247 1.00 51.69 199 VAL A CA 1
ATOM 1332 C C . VAL A 1 199 ? 56.771 14.471 -7.309 1.00 51.69 199 VAL A C 1
ATOM 1334 O O . VAL A 1 199 ? 57.998 14.485 -7.354 1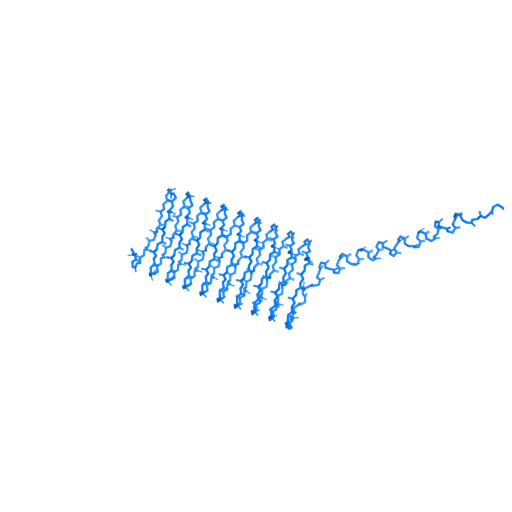.00 51.69 199 VAL A O 1
ATOM 1337 N N . ALA A 1 200 ? 56.095 15.181 -6.400 1.00 50.50 200 ALA A N 1
ATOM 1338 C CA . ALA A 1 200 ? 56.753 16.017 -5.390 1.00 50.50 200 ALA A CA 1
ATOM 1339 C C . ALA A 1 200 ? 57.556 15.209 -4.345 1.00 50.50 200 ALA A C 1
ATOM 1341 O O . ALA A 1 200 ? 58.486 15.741 -3.748 1.00 50.50 200 ALA A O 1
ATOM 1342 N N . LEU A 1 201 ? 57.232 13.926 -4.149 1.00 48.28 201 LEU A N 1
ATOM 1343 C CA . LEU A 1 201 ? 57.932 13.006 -3.238 1.00 48.28 201 LEU A CA 1
ATOM 1344 C C . LEU A 1 201 ? 59.161 12.307 -3.858 1.00 48.28 201 LEU A C 1
ATOM 1346 O O . LEU A 1 201 ? 59.874 11.619 -3.136 1.00 48.28 201 LEU A O 1
ATOM 1350 N N . HIS A 1 202 ? 59.419 12.472 -5.163 1.00 46.94 202 HIS A N 1
ATOM 1351 C CA . HIS A 1 202 ? 60.512 11.804 -5.893 1.00 46.94 202 HIS A CA 1
ATOM 1352 C C . HIS A 1 202 ? 61.615 12.756 -6.395 1.00 46.94 202 HIS A C 1
ATOM 1354 O O . HIS A 1 202 ? 62.347 12.406 -7.319 1.00 46.94 202 HIS A O 1
ATOM 1360 N N . LEU A 1 203 ? 61.770 13.946 -5.806 1.00 39.28 203 LEU A N 1
ATOM 1361 C CA . LEU A 1 203 ? 62.966 14.765 -6.035 1.00 39.28 203 LEU A CA 1
ATOM 1362 C C . LEU A 1 203 ? 64.136 14.180 -5.217 1.00 39.28 203 LEU A C 1
ATOM 1364 O O . LEU A 1 203 ? 64.043 14.182 -3.989 1.00 39.28 203 LEU A O 1
ATOM 1368 N N . PRO A 1 204 ? 65.206 13.655 -5.846 1.00 45.44 204 PRO A N 1
ATOM 1369 C CA . PRO A 1 204 ? 66.431 13.337 -5.123 1.00 45.44 204 PRO A CA 1
ATOM 1370 C C . PRO A 1 204 ? 67.146 14.642 -4.738 1.00 45.44 204 PRO A C 1
ATOM 1372 O O . PRO A 1 204 ? 67.127 15.600 -5.515 1.00 45.44 204 PRO A O 1
ATOM 1375 N N . GLU A 1 205 ? 67.761 14.675 -3.553 1.00 43.81 205 GLU A N 1
ATOM 1376 C CA . GLU A 1 205 ? 68.888 15.587 -3.292 1.00 43.81 205 GLU A CA 1
ATOM 1377 C C . GLU A 1 205 ? 70.054 15.294 -4.248 1.00 43.81 205 GLU A C 1
ATOM 1379 O O . GLU A 1 205 ? 70.283 14.098 -4.559 1.00 43.81 205 GLU A O 1
#